Protein AF-A0A955GLH5-F1 (afdb_monomer_lite)

Structure (mmCIF, N/CA/C/O backbone):
data_AF-A0A955GLH5-F1
#
_entry.id   AF-A0A955GLH5-F1
#
loop_
_atom_site.group_PDB
_atom_site.id
_atom_site.type_symbol
_atom_site.label_atom_id
_atom_site.label_alt_id
_atom_site.label_comp_id
_atom_site.label_asym_id
_atom_site.label_entity_id
_atom_site.label_seq_id
_atom_site.pdbx_PDB_ins_code
_atom_site.Cartn_x
_atom_site.Cartn_y
_atom_site.Cartn_z
_atom_site.occupancy
_atom_site.B_iso_or_equiv
_atom_site.auth_seq_id
_atom_site.auth_comp_id
_atom_site.auth_asym_id
_atom_site.auth_atom_id
_atom_site.pdbx_PDB_model_num
ATOM 1 N N . MET A 1 1 ? 13.971 -29.722 8.624 1.00 27.70 1 MET A N 1
ATOM 2 C CA . MET A 1 1 ? 13.620 -30.527 7.439 1.00 27.70 1 MET A CA 1
ATOM 3 C C . MET A 1 1 ? 13.019 -29.581 6.414 1.00 27.70 1 MET A C 1
ATOM 5 O O . MET A 1 1 ? 12.186 -28.777 6.802 1.00 27.70 1 MET A O 1
ATOM 9 N N . SER A 1 2 ? 13.585 -29.629 5.203 1.00 30.34 2 SER A N 1
ATOM 10 C CA . SER A 1 2 ? 13.267 -28.912 3.953 1.00 30.34 2 SER A CA 1
ATOM 11 C C . SER A 1 2 ? 12.832 -27.441 4.035 1.00 30.34 2 SER A C 1
ATOM 13 O O . SER A 1 2 ? 11.655 -27.138 4.202 1.00 30.34 2 SER A O 1
ATOM 15 N N . GLN A 1 3 ? 13.788 -26.538 3.768 1.00 30.23 3 GLN A N 1
ATOM 16 C CA . GLN A 1 3 ? 13.512 -25.354 2.948 1.00 30.23 3 GLN A CA 1
ATOM 17 C C . GLN A 1 3 ? 12.827 -25.843 1.669 1.00 30.23 3 GLN A C 1
ATOM 19 O O . GLN A 1 3 ? 13.390 -26.681 0.962 1.00 30.23 3 GLN A O 1
ATOM 24 N N . GLU A 1 4 ? 11.620 -25.363 1.386 1.00 35.81 4 GLU A N 1
ATOM 25 C CA . GLU A 1 4 ? 11.078 -25.440 0.035 1.00 35.81 4 GLU A CA 1
ATOM 26 C C . GLU A 1 4 ? 12.056 -24.686 -0.869 1.00 35.81 4 GLU A C 1
ATOM 28 O O . GLU A 1 4 ? 12.125 -23.457 -0.865 1.00 35.81 4 GLU A O 1
ATOM 33 N N . ASN A 1 5 ? 12.880 -25.441 -1.597 1.00 35.88 5 ASN A N 1
ATOM 34 C CA . ASN A 1 5 ? 13.569 -24.939 -2.771 1.00 35.88 5 ASN A CA 1
ATOM 35 C C . ASN A 1 5 ? 12.472 -24.567 -3.766 1.00 35.88 5 ASN A C 1
ATOM 37 O O . ASN A 1 5 ? 12.016 -25.408 -4.538 1.00 35.88 5 ASN A O 1
ATOM 41 N N . ILE A 1 6 ? 12.013 -23.318 -3.700 1.00 42.25 6 ILE A N 1
ATOM 42 C CA . ILE A 1 6 ? 11.242 -22.716 -4.777 1.00 42.25 6 ILE A CA 1
ATOM 43 C C . ILE A 1 6 ? 12.162 -22.772 -5.993 1.00 42.25 6 ILE A C 1
ATOM 45 O O . ILE A 1 6 ? 13.198 -22.108 -6.043 1.00 42.25 6 ILE A O 1
ATOM 49 N N . ASP A 1 7 ? 11.828 -23.653 -6.927 1.00 37.38 7 ASP A N 1
ATOM 50 C CA . ASP A 1 7 ? 12.569 -23.830 -8.160 1.00 37.38 7 ASP A CA 1
ATOM 51 C C . ASP A 1 7 ? 12.354 -22.602 -9.056 1.00 37.38 7 ASP A C 1
ATOM 53 O O . ASP A 1 7 ? 11.378 -22.493 -9.799 1.00 37.38 7 ASP A O 1
ATOM 57 N N . TYR A 1 8 ? 13.276 -21.644 -8.961 1.00 37.91 8 TYR A N 1
ATOM 58 C CA . TYR A 1 8 ? 13.302 -20.457 -9.814 1.00 37.91 8 TYR A CA 1
ATOM 59 C C . TYR A 1 8 ? 13.762 -20.766 -11.252 1.00 37.91 8 TYR A C 1
ATOM 61 O O . TYR A 1 8 ? 13.786 -19.851 -12.076 1.00 37.91 8 TYR A O 1
ATOM 69 N N . SER A 1 9 ? 14.111 -22.017 -11.600 1.00 35.72 9 SER A N 1
ATOM 70 C CA . SER A 1 9 ? 14.617 -22.362 -12.940 1.00 35.72 9 SER A CA 1
ATOM 71 C C . SER A 1 9 ? 13.580 -22.182 -14.053 1.00 35.72 9 SER A C 1
ATOM 73 O O . SER A 1 9 ? 13.937 -21.889 -15.195 1.00 35.72 9 SER A O 1
ATOM 75 N N . ALA A 1 10 ? 12.286 -22.225 -13.721 1.00 41.06 10 ALA A N 1
ATOM 76 C CA . ALA A 1 10 ? 11.217 -21.870 -14.654 1.00 41.06 10 ALA A CA 1
ATOM 77 C C . ALA A 1 10 ? 11.230 -20.376 -15.056 1.00 41.06 10 ALA A C 1
ATOM 79 O O . ALA A 1 10 ? 10.658 -20.022 -16.085 1.00 41.06 10 ALA A O 1
ATOM 80 N N . PHE A 1 11 ? 11.907 -19.514 -14.283 1.00 39.78 11 PHE A N 1
ATOM 81 C CA . PHE A 1 11 ? 11.934 -18.055 -14.455 1.00 39.78 11 PHE A CA 1
ATOM 82 C C . PHE A 1 11 ? 13.338 -17.468 -14.684 1.00 39.78 11 PHE A C 1
ATOM 84 O O . PHE A 1 11 ? 13.456 -16.283 -14.989 1.00 39.78 11 PHE A O 1
ATOM 91 N N . THR A 1 12 ? 14.406 -18.266 -14.571 1.00 33.88 12 THR A N 1
ATOM 92 C CA . THR A 1 12 ? 15.760 -17.886 -15.025 1.00 33.88 12 THR A CA 1
ATOM 93 C C . THR A 1 12 ? 16.006 -18.216 -16.494 1.00 33.88 12 THR A C 1
ATOM 95 O O . THR A 1 12 ? 16.965 -17.717 -17.086 1.00 33.88 12 THR A O 1
ATOM 98 N N . ASN A 1 13 ? 15.127 -19.002 -17.118 1.00 30.83 13 ASN A N 1
ATOM 99 C CA . ASN A 1 13 ? 15.075 -19.055 -18.569 1.00 30.83 13 ASN A CA 1
ATOM 100 C C . ASN A 1 13 ? 14.646 -17.682 -19.082 1.00 30.83 13 ASN A C 1
ATOM 102 O O . ASN A 1 13 ? 13.653 -17.134 -18.608 1.00 30.83 13 ASN A O 1
ATOM 106 N N . ARG A 1 14 ? 15.394 -17.133 -20.052 1.00 31.45 14 ARG A N 1
ATOM 107 C CA . ARG A 1 14 ? 14.954 -15.992 -20.867 1.00 31.45 14 ARG A CA 1
ATOM 108 C C . ARG A 1 14 ? 13.545 -16.310 -21.369 1.00 31.45 14 ARG A C 1
ATOM 110 O O . ARG A 1 14 ? 13.397 -17.020 -22.360 1.00 31.45 14 ARG A O 1
ATOM 117 N N . LEU A 1 15 ? 12.517 -15.816 -20.683 1.00 38.72 15 LEU A N 1
ATOM 118 C CA . LEU A 1 15 ? 11.191 -15.726 -21.264 1.00 38.72 15 LEU A CA 1
ATOM 119 C C . LEU A 1 15 ? 11.389 -14.825 -22.469 1.00 38.72 15 LEU A C 1
ATOM 121 O O . LEU A 1 15 ? 11.882 -13.704 -22.325 1.00 38.72 15 LEU A O 1
ATOM 125 N N . GLU A 1 16 ? 11.166 -15.392 -23.655 1.00 31.31 16 GLU A N 1
ATOM 126 C CA . GLU A 1 16 ? 11.432 -14.703 -24.908 1.00 31.31 16 GLU A CA 1
ATOM 127 C C . GLU A 1 16 ? 10.890 -13.271 -24.829 1.00 31.31 16 GLU A C 1
ATOM 129 O O . GLU A 1 16 ? 9.790 -13.082 -24.298 1.00 31.31 16 GLU A O 1
ATOM 134 N N . PRO A 1 17 ? 11.616 -12.274 -25.363 1.00 35.12 17 PRO A N 1
ATOM 135 C CA . PRO A 1 17 ? 11.284 -10.849 -25.248 1.00 35.12 17 PRO A CA 1
ATOM 136 C C . PRO A 1 17 ? 9.909 -10.427 -25.825 1.00 35.12 17 PRO A C 1
ATOM 138 O O . PRO A 1 17 ? 9.633 -9.236 -25.940 1.00 35.12 17 PRO A O 1
ATOM 141 N N . TYR A 1 18 ? 9.034 -11.377 -26.176 1.00 39.31 18 TYR A N 1
ATOM 142 C CA . TYR A 1 18 ? 7.781 -11.204 -26.909 1.00 39.31 18 TYR A CA 1
ATOM 143 C C . TYR A 1 18 ? 6.656 -12.167 -26.472 1.00 39.31 18 TYR A C 1
ATOM 145 O O . TYR A 1 18 ? 5.862 -12.621 -27.301 1.00 39.31 18 TYR A O 1
ATOM 153 N N . ALA A 1 19 ? 6.537 -12.519 -25.188 1.00 36.19 19 ALA A N 1
ATOM 154 C CA . ALA A 1 19 ? 5.374 -13.290 -24.739 1.00 36.19 19 ALA A CA 1
ATOM 155 C C . ALA A 1 19 ? 4.108 -12.405 -24.700 1.00 36.19 19 ALA A C 1
ATOM 157 O O . ALA A 1 19 ? 3.906 -11.617 -23.779 1.00 36.19 19 ALA A O 1
ATOM 158 N N . ALA A 1 20 ? 3.248 -12.538 -25.714 1.00 33.53 20 ALA A N 1
ATOM 159 C CA . ALA A 1 20 ? 1.955 -11.857 -25.788 1.00 33.53 20 ALA A CA 1
ATOM 160 C C . ALA A 1 20 ? 1.057 -12.167 -24.567 1.00 33.53 20 ALA A C 1
ATOM 162 O O . ALA A 1 20 ? 1.080 -13.287 -24.043 1.00 33.53 20 ALA A O 1
ATOM 163 N N . LYS A 1 21 ? 0.199 -11.204 -24.181 1.00 37.94 21 LYS A N 1
ATOM 164 C CA . LYS A 1 21 ? -0.832 -11.293 -23.115 1.00 37.94 21 LYS A CA 1
ATOM 165 C C . LYS A 1 21 ? -1.496 -12.678 -22.913 1.00 37.94 21 LYS A C 1
ATOM 167 O O . LYS A 1 21 ? -1.672 -13.054 -21.754 1.00 37.94 21 LYS A O 1
ATOM 172 N N . PRO A 1 22 ? -1.842 -13.470 -23.955 1.00 32.06 22 PRO A N 1
ATOM 173 C CA . PRO A 1 22 ? -2.488 -14.778 -23.783 1.00 32.06 22 PRO A CA 1
ATOM 174 C C . PRO A 1 22 ? -1.625 -15.855 -23.102 1.00 32.06 22 PRO A C 1
ATOM 176 O O . PRO A 1 22 ? -2.172 -16.830 -22.589 1.00 32.06 22 PRO A O 1
ATOM 179 N N . LYS A 1 23 ? -0.290 -15.705 -23.075 1.00 38.31 23 LYS A N 1
ATOM 180 C CA . LYS A 1 23 ? 0.621 -16.639 -22.381 1.00 38.31 23 LYS A CA 1
ATOM 181 C C . LYS A 1 23 ? 0.723 -16.381 -20.872 1.00 38.31 23 LYS A C 1
ATOM 183 O O . LYS A 1 23 ? 1.138 -17.270 -20.139 1.00 38.31 23 LYS A O 1
ATOM 188 N N . LEU A 1 24 ? 0.320 -15.201 -20.390 1.00 40.69 24 LEU A N 1
ATOM 189 C CA . LEU A 1 24 ? 0.312 -14.876 -18.954 1.00 40.69 24 LEU A CA 1
ATOM 190 C C . LEU A 1 24 ? -0.996 -15.298 -18.266 1.00 40.69 24 LEU A C 1
ATOM 192 O O . LEU A 1 24 ? -0.996 -15.573 -17.070 1.00 40.69 24 LEU A O 1
ATOM 196 N N . SER A 1 25 ? -2.100 -15.407 -19.013 1.00 37.19 25 SER A N 1
ATOM 197 C CA . SER A 1 25 ? -3.382 -15.926 -18.511 1.00 37.19 25 SER A CA 1
ATOM 198 C C . SER A 1 25 ? -3.443 -17.457 -18.427 1.00 37.19 25 SER A C 1
ATOM 200 O O . SER A 1 25 ? -4.370 -17.991 -17.826 1.00 37.19 25 SER A O 1
ATOM 202 N N . THR A 1 26 ? -2.473 -18.162 -19.018 1.00 38.78 26 THR A N 1
ATOM 203 C CA . THR A 1 26 ? -2.417 -19.633 -19.129 1.00 38.78 26 THR A CA 1
ATOM 204 C C . THR A 1 26 ? -1.313 -20.274 -18.281 1.00 38.78 26 THR A C 1
ATOM 206 O O . THR A 1 26 ? -0.967 -21.434 -18.484 1.00 38.78 26 THR A O 1
ATOM 209 N N . LEU A 1 27 ? -0.798 -19.567 -17.270 1.00 43.28 27 LEU A N 1
ATOM 210 C CA . LEU A 1 27 ? 0.141 -20.130 -16.290 1.00 43.28 27 LEU A CA 1
ATOM 211 C C . LEU A 1 27 ? -0.507 -21.066 -15.248 1.00 43.28 27 LEU A C 1
ATOM 213 O O . LEU A 1 27 ? 0.158 -21.439 -14.286 1.00 43.28 27 LEU A O 1
ATOM 217 N N . SER A 1 28 ? -1.769 -21.489 -15.389 1.00 38.72 28 SER A N 1
ATOM 218 C CA . SER A 1 28 ? -2.369 -22.399 -14.408 1.00 38.72 28 SER A CA 1
ATOM 219 C C . SER A 1 28 ? -3.165 -23.557 -15.004 1.00 38.72 28 SER A C 1
ATOM 221 O O . SER A 1 28 ? -4.260 -23.412 -15.538 1.00 38.72 28 SER A O 1
ATOM 223 N N . SER A 1 29 ? -2.646 -24.761 -14.767 1.00 38.59 29 SER A N 1
ATOM 224 C CA . SER A 1 29 ? -3.482 -25.835 -14.225 1.00 38.59 29 SER A CA 1
ATOM 225 C C . SER A 1 29 ? -3.289 -26.021 -12.709 1.00 38.59 29 SER A C 1
ATOM 227 O O . SER A 1 29 ? -4.179 -26.576 -12.079 1.00 38.59 29 SER A O 1
ATOM 229 N N . ASN A 1 30 ? -2.201 -25.499 -12.105 1.00 42.22 30 ASN A N 1
ATOM 230 C CA . ASN A 1 30 ? -1.839 -25.752 -10.694 1.00 42.22 30 ASN A CA 1
ATOM 231 C C . ASN A 1 30 ? -1.432 -24.511 -9.854 1.00 42.22 30 ASN A C 1
ATOM 233 O O . ASN A 1 30 ? -1.029 -24.678 -8.706 1.00 42.22 30 ASN A O 1
ATOM 237 N N . LEU A 1 31 ? -1.521 -23.279 -10.376 1.00 50.12 31 LEU A N 1
ATOM 238 C CA . LEU A 1 31 ? -1.116 -22.051 -9.662 1.00 50.12 31 LEU A CA 1
ATOM 239 C C . LEU A 1 31 ? -2.322 -21.155 -9.314 1.00 50.12 31 LEU A C 1
ATOM 241 O O . LEU A 1 31 ? -3.285 -21.067 -10.080 1.00 50.12 31 LEU A O 1
ATOM 245 N N . VAL A 1 32 ? -2.265 -20.503 -8.145 1.00 56.31 32 VAL A N 1
ATOM 246 C CA . VAL A 1 32 ? -3.261 -19.538 -7.631 1.00 56.31 32 VAL A CA 1
ATOM 247 C C . VAL A 1 32 ? -3.550 -18.457 -8.694 1.00 56.31 32 VAL A C 1
ATOM 249 O O . VAL A 1 32 ? -2.623 -18.031 -9.379 1.00 56.31 32 VAL A O 1
ATOM 252 N N . PRO A 1 33 ? -4.806 -18.000 -8.893 1.00 68.81 33 PRO A N 1
ATOM 253 C CA . PRO A 1 33 ? -5.105 -16.990 -9.911 1.00 68.81 33 PRO A CA 1
ATOM 254 C C . PRO A 1 33 ? -4.404 -15.653 -9.621 1.00 68.81 33 PRO A C 1
ATOM 25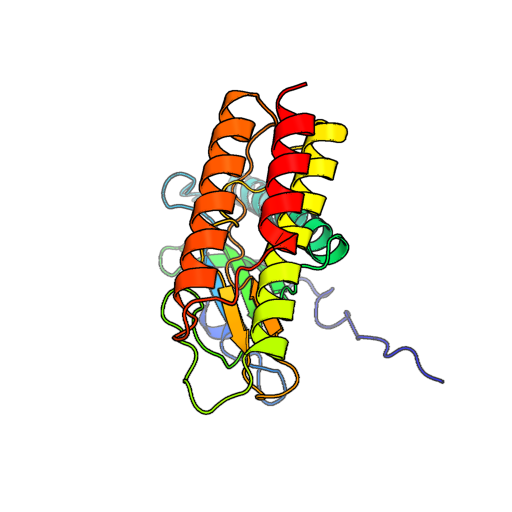6 O O . PRO A 1 33 ? -4.462 -15.162 -8.497 1.00 68.81 33 PRO A O 1
ATOM 259 N N . TYR A 1 34 ? -3.827 -15.023 -10.649 1.00 70.00 34 TYR A N 1
ATOM 260 C CA . TYR A 1 34 ? -3.233 -13.680 -10.584 1.00 70.00 34 TYR A CA 1
ATOM 261 C C . TYR A 1 34 ? -4.111 -12.644 -11.300 1.00 70.00 34 TYR A C 1
ATOM 263 O O . TYR A 1 34 ? -4.783 -12.946 -12.288 1.00 70.00 34 TYR A O 1
ATOM 271 N N . VAL A 1 35 ? -4.094 -11.404 -10.811 1.00 71.94 35 VAL A N 1
ATOM 272 C CA . VAL A 1 35 ? -4.612 -10.215 -11.498 1.00 71.94 35 VAL A CA 1
ATOM 273 C C . VAL A 1 35 ? -3.444 -9.532 -12.201 1.00 71.94 35 VAL A C 1
ATOM 275 O O . VAL A 1 35 ? -2.446 -9.213 -11.561 1.00 71.94 35 VAL A O 1
ATOM 278 N N . VAL A 1 36 ? -3.573 -9.291 -13.506 1.00 71.44 36 VAL A N 1
ATOM 279 C CA . VAL A 1 36 ? -2.545 -8.616 -14.311 1.00 71.44 36 VAL A CA 1
ATOM 280 C C . VAL A 1 36 ? -2.911 -7.142 -14.474 1.00 71.44 36 VAL A C 1
ATOM 282 O O . VAL A 1 36 ? -4.007 -6.826 -14.941 1.00 71.44 36 VAL A O 1
ATOM 285 N N . ARG A 1 37 ? -1.998 -6.236 -14.114 1.00 70.88 37 ARG A N 1
ATOM 286 C CA . ARG A 1 37 ? -2.137 -4.780 -14.276 1.00 70.88 37 ARG A CA 1
ATOM 287 C C . ARG A 1 37 ? -0.978 -4.223 -15.096 1.00 70.88 37 ARG A C 1
ATOM 289 O O . ARG A 1 37 ? 0.156 -4.651 -14.915 1.00 70.88 37 ARG A O 1
ATOM 296 N N . SER A 1 38 ? -1.251 -3.265 -15.981 1.00 72.62 38 SER A N 1
ATOM 297 C CA . SER A 1 38 ? -0.201 -2.450 -16.613 1.00 72.62 38 SER A CA 1
ATOM 298 C C . SER A 1 38 ? 0.154 -1.297 -15.685 1.00 72.62 38 SER A C 1
ATOM 300 O O . SER A 1 38 ? -0.753 -0.613 -15.221 1.00 72.62 38 SER A O 1
ATOM 302 N N . LEU A 1 39 ? 1.445 -1.074 -15.444 1.00 68.88 39 LEU A N 1
ATOM 303 C CA . LEU A 1 39 ? 1.943 -0.030 -14.540 1.00 68.88 39 LEU A CA 1
ATOM 304 C C . LEU A 1 39 ? 2.532 1.186 -15.252 1.00 68.88 39 LEU A C 1
ATOM 306 O O . LEU A 1 39 ? 2.857 2.180 -14.614 1.00 68.88 39 LEU A O 1
ATOM 310 N N . VAL A 1 40 ? 2.693 1.124 -16.572 1.00 63.53 40 VAL A N 1
ATOM 311 C CA . VAL A 1 40 ? 3.137 2.286 -17.344 1.00 63.53 40 VAL A CA 1
ATOM 312 C C . VAL A 1 40 ? 1.902 3.113 -17.685 1.00 63.53 40 VAL A C 1
ATOM 314 O O . VAL A 1 40 ? 1.033 2.655 -18.435 1.00 63.53 40 VAL A O 1
ATOM 317 N N . SER A 1 41 ? 1.808 4.315 -17.111 1.00 47.12 41 SER A N 1
ATOM 318 C CA . SER A 1 41 ? 0.778 5.289 -17.471 1.00 47.12 41 SER A CA 1
ATOM 319 C C . SER A 1 41 ? 0.907 5.662 -18.952 1.00 47.12 41 SER A C 1
ATOM 321 O O . SER A 1 41 ? 1.993 5.617 -19.536 1.00 47.12 41 SER A O 1
ATOM 323 N N . LYS A 1 42 ? -0.208 6.053 -19.581 1.00 41.69 42 LYS A N 1
ATOM 324 C CA . LYS A 1 42 ? -0.247 6.425 -21.008 1.00 41.69 42 LYS A CA 1
ATOM 325 C C . LYS A 1 42 ? 0.746 7.536 -21.389 1.00 41.69 42 LYS A C 1
ATOM 327 O O . LYS A 1 42 ? 1.065 7.673 -22.565 1.00 41.69 42 LYS A O 1
ATOM 332 N N . GLU A 1 43 ? 1.217 8.301 -20.410 1.00 37.62 43 GLU A N 1
ATOM 333 C CA . GLU A 1 43 ? 2.087 9.470 -20.567 1.00 37.62 43 GLU A CA 1
ATOM 334 C C . GLU A 1 43 ? 3.575 9.099 -20.690 1.00 37.62 43 GLU A C 1
ATOM 336 O O . GLU A 1 43 ? 4.339 9.859 -21.273 1.00 37.62 43 GLU A O 1
ATOM 341 N N . ASN A 1 44 ? 3.971 7.901 -20.242 1.00 41.12 44 ASN A N 1
ATOM 342 C CA . ASN A 1 44 ? 5.344 7.384 -20.342 1.00 41.12 44 ASN A CA 1
ATOM 343 C C . ASN A 1 44 ? 5.515 6.346 -21.471 1.00 41.12 44 ASN A C 1
ATOM 345 O O . ASN A 1 44 ? 6.506 5.617 -21.522 1.00 41.12 44 ASN A O 1
ATOM 349 N N . LEU A 1 45 ? 4.534 6.246 -22.375 1.00 47.03 45 LEU A N 1
ATOM 350 C CA . LEU A 1 45 ? 4.561 5.313 -23.499 1.00 47.03 45 LEU A CA 1
ATOM 351 C C . LEU A 1 45 ? 5.491 5.829 -24.600 1.00 47.03 45 LEU A C 1
ATOM 353 O O . LEU A 1 45 ? 5.109 6.676 -25.406 1.00 47.03 45 LEU A O 1
ATOM 357 N N . VAL A 1 46 ? 6.692 5.267 -24.691 1.00 49.78 46 VAL A N 1
ATOM 358 C CA . VAL A 1 46 ? 7.536 5.458 -25.872 1.00 49.78 46 VAL A CA 1
ATOM 359 C C . VAL A 1 46 ? 7.092 4.449 -26.936 1.00 49.78 46 VAL A C 1
ATOM 361 O O . VAL A 1 46 ? 7.228 3.237 -26.760 1.00 49.78 46 VAL A O 1
ATOM 364 N N . ASN A 1 47 ? 6.531 4.932 -28.049 1.00 45.12 47 ASN A N 1
ATOM 365 C CA . ASN A 1 47 ? 6.323 4.113 -29.246 1.00 45.12 47 ASN A CA 1
ATOM 366 C C . ASN A 1 47 ? 7.690 3.826 -29.864 1.00 45.12 47 ASN A C 1
ATOM 368 O O . ASN A 1 47 ? 8.216 4.646 -30.614 1.00 45.12 47 ASN A O 1
ATOM 372 N N . ILE A 1 48 ? 8.281 2.680 -29.540 1.00 51.28 48 ILE A N 1
ATOM 373 C CA . ILE A 1 48 ? 9.603 2.348 -30.060 1.00 51.28 48 ILE A CA 1
ATOM 374 C C . ILE A 1 48 ? 9.482 1.348 -31.190 1.00 51.28 48 ILE A C 1
ATOM 376 O O . ILE A 1 48 ? 9.160 0.177 -30.993 1.00 51.28 48 ILE A O 1
ATOM 380 N N . THR A 1 49 ? 9.794 1.813 -32.391 1.00 48.47 49 THR A N 1
ATOM 381 C CA . THR A 1 49 ? 9.800 1.013 -33.615 1.00 48.47 49 THR A CA 1
ATOM 382 C C . THR A 1 49 ? 11.182 0.424 -33.947 1.00 48.47 49 THR A C 1
ATOM 384 O O . THR A 1 49 ? 11.229 -0.553 -34.691 1.00 48.47 49 THR A O 1
ATOM 387 N N . ASN A 1 50 ? 12.280 0.888 -33.322 1.00 51.50 50 ASN A N 1
ATOM 388 C CA . ASN A 1 50 ? 13.668 0.490 -33.640 1.00 51.50 50 ASN A CA 1
ATOM 389 C C . ASN A 1 50 ? 14.344 -0.433 -32.600 1.00 51.50 50 ASN A C 1
ATOM 391 O O . ASN A 1 50 ? 14.068 -0.365 -31.406 1.00 51.50 50 ASN A O 1
ATOM 395 N N . SER A 1 51 ? 15.258 -1.301 -33.056 1.00 56.72 51 SER A N 1
ATOM 396 C CA . SER A 1 51 ? 15.854 -2.394 -32.256 1.00 56.72 51 SER A CA 1
ATOM 397 C C . SER A 1 51 ? 16.722 -1.970 -31.050 1.00 56.72 51 SER A C 1
ATOM 399 O O . SER A 1 51 ? 16.572 -2.604 -30.007 1.00 56.72 51 SER A O 1
ATOM 401 N N . PRO A 1 52 ? 17.609 -0.954 -31.120 1.00 59.06 52 PRO A N 1
ATOM 402 C CA . PRO A 1 52 ? 18.435 -0.554 -29.968 1.00 59.06 52 PRO A CA 1
ATOM 403 C C . PRO A 1 52 ? 17.620 0.168 -28.888 1.00 59.06 52 PRO A C 1
ATOM 405 O O . PRO A 1 52 ? 17.736 -0.130 -27.701 1.00 59.06 52 PRO A O 1
ATOM 408 N N . ASP A 1 53 ? 16.714 1.046 -29.314 1.00 65.19 53 ASP A N 1
ATOM 409 C CA . ASP A 1 53 ? 15.820 1.794 -28.428 1.00 65.19 53 ASP A CA 1
ATOM 410 C C . ASP A 1 53 ? 14.866 0.852 -27.670 1.00 65.19 53 ASP A C 1
ATOM 412 O O . ASP A 1 53 ? 14.526 1.092 -26.510 1.00 65.19 53 ASP A O 1
ATOM 416 N N . LYS A 1 54 ? 14.463 -0.265 -28.302 1.00 65.12 54 LYS A N 1
ATOM 417 C CA . LYS A 1 54 ? 13.620 -1.295 -27.673 1.00 65.12 54 LYS A CA 1
ATOM 418 C C . LYS A 1 54 ? 14.327 -1.974 -26.507 1.00 65.12 54 LYS A C 1
ATOM 420 O O . LYS A 1 54 ? 13.689 -2.215 -25.486 1.00 65.12 54 LYS A O 1
ATOM 425 N N . GLN A 1 55 ? 15.616 -2.281 -26.654 1.00 68.69 55 GLN A N 1
ATOM 426 C CA . GLN A 1 55 ? 16.401 -2.883 -25.579 1.00 68.69 55 GLN A CA 1
ATOM 427 C C . GLN A 1 55 ? 16.590 -1.900 -24.419 1.00 68.69 55 GLN A C 1
ATOM 429 O O . GLN A 1 55 ? 16.381 -2.281 -23.272 1.00 68.69 55 GLN A O 1
ATOM 434 N N . ILE A 1 56 ? 16.894 -0.633 -24.714 1.00 72.19 56 ILE A N 1
ATOM 435 C CA . ILE A 1 56 ? 17.039 0.411 -23.690 1.00 72.19 56 ILE A CA 1
ATOM 436 C C . ILE A 1 56 ? 15.753 0.546 -22.868 1.00 72.19 56 ILE A C 1
ATOM 438 O O . ILE A 1 56 ? 15.801 0.545 -21.640 1.00 72.19 56 ILE A O 1
ATOM 442 N N . VAL A 1 57 ? 14.587 0.606 -23.516 1.00 71.31 57 VAL A N 1
ATOM 443 C CA . VAL A 1 57 ? 13.318 0.706 -22.778 1.00 71.31 57 VAL A CA 1
ATOM 444 C C . VAL A 1 57 ? 12.965 -0.576 -22.045 1.00 71.31 57 VAL A C 1
ATOM 446 O O . VAL A 1 57 ? 12.437 -0.508 -20.940 1.00 71.31 57 VAL A O 1
ATOM 449 N N . TYR A 1 58 ? 13.299 -1.745 -22.588 1.00 73.19 58 TYR A N 1
ATOM 450 C CA . TYR A 1 58 ? 13.173 -2.989 -21.834 1.00 73.19 58 TYR A CA 1
ATOM 451 C C . TYR A 1 58 ? 13.989 -2.939 -20.531 1.00 73.19 58 TYR A C 1
ATOM 453 O O . TYR A 1 58 ? 13.444 -3.211 -19.464 1.00 73.19 58 TYR A O 1
ATOM 461 N N . GLU A 1 59 ? 15.262 -2.542 -20.596 1.00 72.12 59 GLU A N 1
ATOM 462 C CA . GLU A 1 59 ? 16.144 -2.434 -19.426 1.00 72.12 59 GLU A CA 1
ATOM 463 C C . GLU A 1 59 ? 15.626 -1.401 -18.414 1.00 72.12 59 GLU A C 1
ATOM 465 O O . GLU A 1 59 ? 15.597 -1.678 -17.214 1.00 72.12 59 GLU A O 1
ATOM 470 N N . GLN A 1 60 ? 15.120 -0.255 -18.884 1.00 74.56 60 GLN A N 1
ATOM 471 C CA . GLN A 1 60 ? 14.478 0.752 -18.032 1.00 74.56 60 GLN A CA 1
ATOM 472 C C . GLN A 1 60 ? 13.238 0.209 -17.314 1.00 74.56 60 GLN A C 1
ATOM 474 O O . GLN A 1 60 ? 13.041 0.484 -16.132 1.00 74.56 60 GLN A O 1
ATOM 479 N N . LEU A 1 61 ? 12.404 -0.578 -17.997 1.00 74.94 61 LEU A N 1
ATOM 480 C CA . LEU A 1 61 ? 11.205 -1.164 -17.397 1.00 74.94 61 LEU A CA 1
ATOM 481 C C . LEU A 1 61 ? 11.540 -2.291 -16.411 1.00 74.94 61 LEU A C 1
ATOM 483 O O . LEU A 1 61 ? 10.867 -2.419 -15.389 1.00 74.94 61 LEU A O 1
ATOM 487 N N . VAL A 1 62 ? 12.586 -3.082 -16.675 1.00 73.62 62 VAL A N 1
ATOM 488 C CA . VAL A 1 62 ? 13.106 -4.075 -15.718 1.00 73.62 62 VAL A CA 1
ATOM 489 C C . VAL A 1 62 ? 13.606 -3.382 -14.453 1.00 73.62 62 VAL A C 1
ATOM 491 O O . VAL A 1 62 ? 13.256 -3.793 -13.345 1.00 73.62 62 VAL A O 1
ATOM 494 N N . GLU A 1 63 ? 14.378 -2.307 -14.604 1.00 73.62 63 GLU A N 1
ATOM 495 C CA . GLU A 1 63 ? 14.872 -1.519 -13.477 1.00 73.62 63 GLU A CA 1
ATOM 496 C C . GLU A 1 63 ? 13.724 -0.871 -12.691 1.00 73.62 63 GLU A C 1
ATOM 498 O O . GLU A 1 63 ? 13.705 -0.950 -11.463 1.00 73.62 63 GLU A O 1
ATOM 503 N N . LEU A 1 64 ? 12.713 -0.327 -13.374 1.00 77.62 64 LEU A N 1
ATOM 504 C CA . LEU A 1 64 ? 11.497 0.182 -12.736 1.00 77.62 64 LEU A CA 1
ATOM 505 C C . LEU A 1 64 ? 10.764 -0.915 -11.947 1.00 77.62 64 LEU A C 1
ATOM 507 O O . LEU A 1 64 ? 10.369 -0.696 -10.804 1.00 77.62 64 LEU A O 1
ATOM 511 N N . GLY A 1 65 ? 10.624 -2.120 -12.508 1.00 78.38 65 GLY A N 1
ATOM 512 C CA . GLY A 1 65 ? 10.043 -3.268 -11.805 1.00 78.38 65 GLY A CA 1
ATOM 513 C C . GLY A 1 65 ? 10.834 -3.655 -10.552 1.00 78.38 65 GLY A C 1
ATOM 514 O O . GLY A 1 65 ? 10.249 -3.927 -9.501 1.00 78.38 65 GLY A O 1
ATOM 515 N N . ARG A 1 66 ? 12.171 -3.616 -10.625 1.00 78.88 66 ARG A N 1
ATOM 516 C CA . ARG A 1 66 ? 13.057 -3.850 -9.477 1.00 78.88 66 ARG A CA 1
ATOM 517 C C . ARG A 1 66 ? 12.860 -2.789 -8.394 1.00 78.88 66 ARG A C 1
ATOM 519 O O . ARG A 1 66 ? 12.719 -3.149 -7.227 1.00 78.88 66 ARG A O 1
ATOM 526 N N . GLN A 1 67 ? 12.812 -1.510 -8.766 1.00 79.94 67 GLN A N 1
ATOM 527 C CA . GLN A 1 67 ? 12.570 -0.400 -7.838 1.00 79.94 67 GLN A CA 1
ATOM 528 C C . GLN A 1 67 ? 11.199 -0.529 -7.166 1.00 79.94 67 GLN A C 1
ATOM 530 O O . GLN A 1 67 ? 11.110 -0.495 -5.938 1.00 79.94 67 GLN A O 1
ATOM 535 N N . ASN A 1 68 ? 10.141 -0.785 -7.940 1.00 83.44 68 ASN A N 1
ATOM 536 C CA . ASN A 1 68 ? 8.794 -0.984 -7.403 1.00 83.44 68 ASN A CA 1
ATOM 537 C C . ASN A 1 68 ? 8.753 -2.148 -6.406 1.00 83.44 68 ASN A C 1
ATOM 539 O O . ASN A 1 68 ? 8.210 -2.005 -5.311 1.00 83.44 68 ASN A O 1
ATOM 543 N N . SER A 1 69 ? 9.400 -3.270 -6.735 1.00 84.50 69 SER A N 1
ATOM 544 C CA . SER A 1 69 ? 9.527 -4.409 -5.823 1.00 84.50 69 SER A CA 1
ATOM 545 C C . SER A 1 69 ? 10.210 -4.029 -4.507 1.00 84.50 69 SER A C 1
ATOM 547 O O . SER A 1 69 ? 9.730 -4.396 -3.439 1.00 84.50 69 SER A O 1
ATOM 549 N N . GLN A 1 70 ? 11.279 -3.229 -4.544 1.00 85.75 70 GLN A N 1
ATOM 550 C CA . GLN A 1 70 ? 11.962 -2.769 -3.329 1.00 85.75 70 GLN A CA 1
ATOM 551 C C . GLN A 1 70 ? 11.075 -1.888 -2.439 1.00 85.75 70 GLN A C 1
ATOM 553 O O . GLN A 1 70 ? 11.143 -1.987 -1.211 1.00 85.75 70 GLN A O 1
ATOM 558 N N . HIS A 1 71 ? 10.232 -1.039 -3.032 1.00 87.44 71 HIS A N 1
ATOM 559 C CA . HIS A 1 71 ? 9.300 -0.202 -2.274 1.00 87.44 71 HIS A CA 1
ATOM 560 C C . HIS A 1 71 ? 8.171 -1.016 -1.631 1.00 87.44 71 HIS A C 1
ATOM 562 O O . HIS A 1 71 ? 7.866 -0.787 -0.458 1.00 87.44 71 HIS A O 1
ATOM 568 N N . LEU A 1 72 ? 7.624 -2.004 -2.343 1.00 89.69 72 LEU A N 1
ATOM 569 C CA . LEU A 1 72 ? 6.627 -2.933 -1.801 1.00 89.69 72 LEU A CA 1
ATOM 570 C C . LEU A 1 72 ? 7.221 -3.830 -0.699 1.00 89.69 72 LEU A C 1
ATOM 572 O O . LEU A 1 72 ? 6.605 -4.010 0.351 1.00 89.69 72 LEU A O 1
ATOM 576 N N . GLU A 1 73 ? 8.452 -4.322 -0.857 1.00 89.62 73 GLU A N 1
ATOM 577 C CA . GLU A 1 73 ? 9.139 -5.085 0.196 1.00 89.62 73 GLU A CA 1
ATOM 578 C C . GLU A 1 73 ? 9.387 -4.249 1.459 1.00 89.62 73 GLU A C 1
ATOM 580 O O . GLU A 1 73 ? 9.279 -4.748 2.579 1.00 89.62 73 GLU A O 1
ATOM 585 N N . ALA A 1 74 ? 9.676 -2.954 1.317 1.00 90.69 74 ALA A N 1
ATOM 586 C CA . ALA A 1 74 ? 9.785 -2.074 2.474 1.00 90.69 74 ALA A CA 1
ATOM 587 C C . ALA A 1 74 ? 8.450 -1.939 3.223 1.00 90.69 74 ALA A C 1
ATOM 589 O O . ALA A 1 74 ? 8.443 -1.967 4.450 1.00 90.69 74 ALA A O 1
ATOM 590 N N . LEU A 1 75 ? 7.318 -1.859 2.517 1.00 92.12 75 LEU A N 1
ATOM 591 C CA . LEU A 1 75 ? 5.996 -1.869 3.153 1.00 92.12 75 LEU A CA 1
ATOM 592 C C . LEU A 1 75 ? 5.731 -3.178 3.909 1.00 92.12 75 LEU A C 1
ATOM 594 O O . LEU A 1 75 ? 5.273 -3.132 5.054 1.00 92.12 75 LEU A O 1
ATOM 598 N N . LYS A 1 76 ? 6.090 -4.334 3.329 1.00 92.94 76 LYS A N 1
ATOM 599 C CA . LYS A 1 76 ? 5.990 -5.638 4.013 1.00 92.94 76 LYS A CA 1
ATOM 600 C C . LYS A 1 76 ? 6.782 -5.667 5.318 1.00 92.94 76 LYS A C 1
ATOM 602 O O . LYS A 1 76 ? 6.265 -6.123 6.335 1.00 92.94 76 LYS A O 1
ATOM 607 N N . LYS A 1 77 ? 8.005 -5.121 5.327 1.00 94.06 77 LYS A N 1
ATOM 608 C CA . LYS A 1 77 ? 8.838 -5.020 6.544 1.00 94.06 77 LYS A CA 1
ATOM 609 C C . LYS A 1 77 ? 8.187 -4.195 7.658 1.00 94.06 77 LYS A C 1
ATOM 611 O O . LYS A 1 77 ? 8.480 -4.432 8.825 1.00 94.06 77 LYS A O 1
ATOM 616 N N . HIS A 1 78 ? 7.298 -3.264 7.314 1.00 93.25 78 HIS A N 1
ATOM 617 C CA . HIS A 1 78 ? 6.525 -2.471 8.272 1.00 93.25 78 HIS A CA 1
ATOM 618 C C . HIS A 1 78 ? 5.163 -3.089 8.635 1.00 93.25 78 HIS A C 1
ATOM 620 O O . HIS A 1 78 ? 4.378 -2.466 9.348 1.00 93.25 78 HIS A O 1
ATOM 626 N N . GLY A 1 79 ? 4.884 -4.325 8.210 1.00 92.56 79 GLY A N 1
ATOM 627 C CA . GLY A 1 79 ? 3.688 -5.078 8.601 1.00 92.56 79 GLY A CA 1
ATOM 628 C C . GLY A 1 79 ? 2.473 -4.876 7.695 1.00 92.56 79 GLY A C 1
ATOM 629 O O . GLY A 1 79 ? 1.376 -5.292 8.061 1.00 92.56 79 GLY A O 1
ATOM 630 N N . ILE A 1 80 ? 2.645 -4.262 6.519 1.00 94.56 80 ILE A N 1
ATOM 631 C CA . ILE A 1 80 ? 1.595 -4.207 5.496 1.00 94.56 80 ILE A CA 1
ATOM 632 C C . ILE A 1 80 ? 1.559 -5.548 4.763 1.00 94.56 80 ILE A C 1
ATOM 634 O O . ILE A 1 80 ? 2.555 -5.949 4.158 1.00 94.56 80 ILE A O 1
ATOM 638 N N . ASN A 1 81 ? 0.419 -6.243 4.778 1.00 94.75 81 ASN A N 1
ATOM 639 C CA . ASN A 1 81 ? 0.295 -7.459 3.978 1.00 94.75 81 ASN A CA 1
ATOM 640 C C . ASN A 1 81 ? 0.184 -7.077 2.503 1.00 94.75 81 ASN A C 1
ATOM 642 O O . ASN A 1 81 ? -0.677 -6.288 2.112 1.00 94.75 81 ASN A O 1
ATOM 646 N N . ILE A 1 82 ? 1.032 -7.679 1.680 1.00 90.75 82 ILE A N 1
ATOM 647 C CA . ILE A 1 82 ? 0.986 -7.551 0.227 1.00 90.75 82 ILE A CA 1
ATOM 648 C C . ILE A 1 82 ? 0.975 -8.978 -0.323 1.00 90.75 82 ILE A C 1
ATOM 650 O O . ILE A 1 82 ? 1.832 -9.768 0.091 1.00 90.75 82 ILE A O 1
ATOM 654 N N . PRO A 1 83 ? 0.026 -9.333 -1.206 1.00 86.38 83 PRO A N 1
ATOM 655 C CA . PRO A 1 83 ? -0.014 -10.649 -1.835 1.00 86.38 83 PRO A CA 1
ATOM 656 C C . PRO A 1 83 ? 1.272 -10.936 -2.608 1.00 86.38 83 PRO A C 1
ATOM 658 O O . PRO A 1 83 ? 2.065 -10.029 -2.881 1.00 86.38 83 PRO A O 1
ATOM 661 N N . SER A 1 84 ? 1.469 -12.189 -3.011 1.00 82.44 84 SER A N 1
ATOM 662 C CA . SER A 1 84 ? 2.574 -12.515 -3.911 1.00 82.44 84 SER A CA 1
ATOM 663 C C . SER A 1 84 ? 2.448 -11.680 -5.185 1.00 82.44 84 SER A C 1
ATOM 665 O O . SER A 1 84 ? 1.372 -11.621 -5.782 1.00 82.44 84 SER A O 1
ATOM 667 N N . TYR A 1 85 ? 3.526 -11.019 -5.599 1.00 80.50 85 TYR A N 1
ATOM 668 C CA . TYR A 1 85 ? 3.529 -10.183 -6.794 1.00 80.50 85 TYR A CA 1
ATOM 669 C C . TYR A 1 85 ? 4.762 -10.441 -7.654 1.00 80.50 85 TYR A C 1
ATOM 671 O O . TYR A 1 85 ? 5.821 -10.812 -7.149 1.00 80.50 85 TYR A O 1
ATOM 679 N N . TYR A 1 86 ? 4.625 -10.194 -8.955 1.00 76.56 86 TYR A N 1
ATOM 680 C CA . TYR A 1 86 ? 5.700 -10.322 -9.931 1.00 76.56 86 TYR A CA 1
ATOM 681 C C . TYR A 1 86 ? 5.639 -9.177 -10.928 1.00 76.56 86 TYR A C 1
ATOM 683 O O . TYR A 1 86 ? 4.580 -8.879 -11.477 1.00 76.56 86 TYR A O 1
ATOM 691 N N . PHE A 1 87 ? 6.790 -8.573 -11.200 1.00 75.00 87 PHE A N 1
ATOM 692 C CA . PHE A 1 87 ? 6.933 -7.598 -12.270 1.00 75.00 87 PHE A CA 1
ATOM 693 C C . PHE A 1 87 ? 7.472 -8.298 -13.509 1.00 75.00 87 PHE A C 1
ATOM 695 O O . PHE A 1 87 ? 8.455 -9.033 -13.426 1.00 75.00 87 PHE A O 1
ATOM 702 N N . ASN A 1 88 ? 6.833 -8.070 -14.650 1.00 73.88 88 ASN A N 1
ATOM 703 C CA . ASN A 1 88 ? 7.286 -8.600 -15.925 1.00 73.88 88 ASN A CA 1
ATOM 704 C C . ASN A 1 88 ? 7.109 -7.556 -17.021 1.00 73.88 88 ASN A C 1
ATOM 706 O O . ASN A 1 88 ? 6.115 -6.835 -17.048 1.00 73.88 88 ASN A O 1
ATOM 710 N N . THR A 1 89 ? 8.051 -7.482 -17.945 1.00 69.19 89 THR A N 1
ATOM 711 C CA . THR A 1 89 ? 7.927 -6.640 -19.129 1.00 69.19 89 THR A CA 1
ATOM 712 C C . THR A 1 89 ? 7.253 -7.432 -20.242 1.00 69.19 89 THR A C 1
ATOM 714 O O . THR A 1 89 ? 7.457 -8.632 -20.409 1.00 69.19 89 THR A O 1
ATOM 717 N N . GLY A 1 90 ? 6.395 -6.773 -21.008 1.00 69.19 90 GLY A N 1
ATOM 718 C CA . GLY A 1 90 ? 5.699 -7.407 -22.118 1.00 69.19 90 GLY A CA 1
ATOM 719 C C . GLY A 1 90 ? 5.240 -6.388 -23.140 1.00 69.19 90 GLY A C 1
ATOM 720 O O . GLY A 1 90 ? 5.483 -5.193 -22.997 1.00 69.19 90 GLY A O 1
ATOM 721 N N . THR A 1 91 ? 4.576 -6.865 -24.182 1.00 67.00 91 THR A N 1
ATOM 722 C CA . THR A 1 91 ? 4.035 -6.013 -25.240 1.00 67.00 91 THR A CA 1
ATOM 723 C C . THR A 1 91 ? 2.514 -6.047 -25.202 1.00 67.00 91 THR A C 1
ATOM 725 O O . THR A 1 91 ? 1.921 -7.118 -25.054 1.00 67.00 91 THR A O 1
ATOM 728 N N . ASP A 1 92 ? 1.876 -4.884 -25.315 1.00 64.94 92 ASP A N 1
ATOM 729 C CA . ASP A 1 92 ? 0.420 -4.813 -25.407 1.00 64.94 92 ASP A CA 1
ATOM 730 C C . ASP A 1 92 ? -0.095 -5.110 -26.823 1.00 64.94 92 ASP A C 1
ATOM 732 O O . ASP A 1 92 ? 0.675 -5.313 -27.763 1.00 64.94 92 ASP A O 1
ATOM 736 N N . ASP A 1 93 ? -1.420 -5.108 -26.983 1.00 62.97 93 ASP A N 1
ATOM 737 C CA . ASP A 1 93 ? -2.087 -5.425 -28.254 1.00 62.97 93 ASP A CA 1
ATOM 738 C C . ASP A 1 93 ? -1.783 -4.402 -29.371 1.00 62.97 93 ASP A C 1
ATOM 740 O O . ASP A 1 93 ? -2.092 -4.642 -30.535 1.00 62.97 93 ASP A O 1
ATOM 744 N N . PHE A 1 94 ? -1.157 -3.270 -29.028 1.00 64.81 94 PHE A N 1
ATOM 745 C CA . PHE A 1 94 ? -0.724 -2.222 -29.952 1.00 64.81 94 PHE A CA 1
ATOM 746 C C . PHE A 1 94 ? 0.789 -2.266 -30.221 1.00 64.81 94 PHE A C 1
ATOM 748 O O . PHE A 1 94 ? 1.322 -1.370 -30.872 1.00 64.81 94 PHE A O 1
ATOM 755 N N . GLY A 1 95 ? 1.496 -3.284 -29.719 1.00 65.12 95 GLY A N 1
ATOM 756 C CA . GLY A 1 95 ? 2.937 -3.436 -29.902 1.00 65.12 95 GLY A CA 1
ATOM 757 C C . GLY A 1 95 ? 3.786 -2.518 -29.018 1.00 65.12 95 GLY A C 1
ATOM 758 O O . GLY A 1 95 ? 4.974 -2.349 -29.294 1.00 65.12 95 GLY A O 1
ATOM 759 N N . ARG A 1 96 ? 3.221 -1.942 -27.947 1.00 68.31 96 ARG A N 1
ATOM 760 C CA . ARG A 1 96 ? 3.951 -1.086 -26.998 1.00 68.31 96 ARG A CA 1
ATOM 761 C C . ARG A 1 96 ? 4.548 -1.910 -25.867 1.00 68.31 96 ARG A C 1
ATOM 763 O O . ARG A 1 96 ? 3.830 -2.676 -25.224 1.00 68.31 96 ARG A O 1
ATOM 770 N N . THR A 1 97 ? 5.835 -1.713 -25.588 1.00 72.00 97 THR A N 1
ATOM 771 C CA . THR A 1 97 ? 6.498 -2.321 -24.428 1.00 72.00 97 THR A CA 1
ATOM 772 C C . THR A 1 97 ? 5.967 -1.694 -23.137 1.00 72.00 97 THR A C 1
ATOM 774 O O . THR A 1 97 ? 5.930 -0.473 -23.000 1.00 72.00 97 THR A O 1
ATOM 777 N N . GLN A 1 98 ? 5.544 -2.529 -22.192 1.00 73.69 98 GLN A N 1
ATOM 778 C CA . GLN A 1 98 ? 4.953 -2.141 -20.915 1.00 73.69 98 GLN A CA 1
ATOM 779 C C . GLN A 1 98 ? 5.544 -2.965 -19.776 1.00 73.69 98 GLN A C 1
ATOM 781 O O . GLN A 1 98 ? 5.959 -4.109 -19.961 1.00 73.69 98 GLN A O 1
ATOM 786 N N . LEU A 1 99 ? 5.538 -2.378 -18.582 1.00 76.12 99 LEU A N 1
ATOM 787 C CA . LEU A 1 99 ? 5.719 -3.098 -17.331 1.00 76.12 99 LEU A CA 1
ATOM 788 C C . LEU A 1 99 ? 4.353 -3.580 -16.837 1.00 76.12 99 LEU A C 1
ATOM 790 O O . LEU A 1 99 ? 3.452 -2.776 -16.591 1.00 76.12 99 LEU A O 1
ATOM 794 N N . TYR A 1 100 ? 4.223 -4.887 -16.668 1.00 76.81 100 TYR A N 1
ATOM 795 C CA . TYR A 1 100 ? 3.089 -5.538 -16.036 1.00 76.81 100 TYR A CA 1
ATOM 796 C C . TYR A 1 100 ? 3.430 -5.924 -14.602 1.00 76.81 100 TYR A C 1
ATOM 798 O O . TYR A 1 100 ? 4.547 -6.350 -14.308 1.00 76.81 100 TYR A O 1
ATOM 806 N N . CYS A 1 101 ? 2.441 -5.826 -13.722 1.00 77.44 101 CYS A N 1
ATOM 807 C CA . CYS A 1 101 ? 2.472 -6.450 -12.412 1.00 77.44 101 CYS A CA 1
ATOM 808 C C . CYS A 1 101 ? 1.392 -7.524 -12.328 1.00 77.44 101 CYS A C 1
ATOM 810 O O . CYS A 1 101 ? 0.232 -7.297 -12.684 1.00 77.44 101 CYS A O 1
ATOM 812 N N . LEU A 1 102 ? 1.803 -8.710 -11.900 1.00 78.69 102 LEU A N 1
ATOM 813 C CA . LEU A 1 102 ? 0.949 -9.848 -11.625 1.00 78.69 102 LEU A CA 1
ATOM 814 C C . LEU A 1 102 ? 0.836 -9.965 -10.115 1.00 78.69 102 LEU A C 1
ATOM 816 O O . LEU A 1 102 ? 1.812 -10.329 -9.468 1.00 78.69 102 LEU A O 1
ATOM 820 N N . THR A 1 103 ? -0.344 -9.701 -9.569 1.00 78.31 103 THR A N 1
ATOM 821 C CA . THR A 1 103 ? -0.601 -9.778 -8.126 1.00 78.31 103 THR A CA 1
ATOM 822 C C . THR A 1 103 ? -1.546 -10.930 -7.843 1.00 78.31 103 THR A C 1
ATOM 824 O O . THR A 1 103 ? -2.577 -11.071 -8.502 1.00 78.31 103 THR A O 1
ATOM 827 N N . GLU A 1 104 ? -1.198 -11.774 -6.879 1.00 81.44 104 GLU A N 1
ATOM 828 C CA . GLU A 1 104 ? -2.024 -12.893 -6.442 1.00 81.44 104 GLU A CA 1
ATOM 829 C C . GLU A 1 104 ? -3.429 -12.399 -6.075 1.00 81.44 104 GLU A C 1
ATOM 831 O O . GLU A 1 104 ? -3.613 -11.410 -5.356 1.00 81.44 104 GLU A O 1
ATOM 836 N N . LYS A 1 105 ? -4.451 -13.071 -6.607 1.00 82.94 105 LYS A N 1
ATOM 837 C CA . LYS A 1 105 ? -5.839 -12.677 -6.399 1.00 82.94 105 LYS A CA 1
ATOM 838 C C . LYS A 1 105 ? -6.289 -13.072 -4.997 1.00 82.94 105 LYS A C 1
ATOM 840 O O . LYS A 1 105 ? -6.638 -14.222 -4.740 1.00 82.94 105 LYS A O 1
ATOM 845 N N . ILE A 1 106 ? -6.411 -12.076 -4.130 1.00 86.88 106 ILE A N 1
ATOM 846 C CA . ILE A 1 106 ? -7.010 -12.238 -2.806 1.00 86.88 106 ILE A CA 1
ATOM 847 C C . ILE A 1 106 ? -8.537 -12.292 -2.908 1.00 86.88 106 ILE A C 1
ATOM 849 O O . ILE A 1 106 ? -9.174 -11.433 -3.522 1.00 86.88 106 ILE A O 1
ATOM 853 N N . ARG A 1 107 ? -9.143 -13.307 -2.282 1.00 87.00 107 ARG A N 1
ATOM 854 C CA . ARG A 1 107 ? -10.600 -13.401 -2.115 1.00 87.00 107 ARG A CA 1
ATOM 855 C C . ARG A 1 107 ? -11.016 -12.608 -0.879 1.00 87.00 107 ARG A C 1
ATOM 857 O O . ARG A 1 107 ? -10.766 -13.038 0.240 1.00 87.00 107 ARG A O 1
ATOM 864 N N . GLY A 1 108 ? -11.667 -11.472 -1.082 1.00 88.62 108 GLY A N 1
ATOM 865 C CA . GLY A 1 108 ? -12.140 -10.625 0.007 1.00 88.62 108 GLY A CA 1
ATOM 866 C C . GLY A 1 108 ? -13.003 -9.476 -0.495 1.00 88.62 108 GLY A C 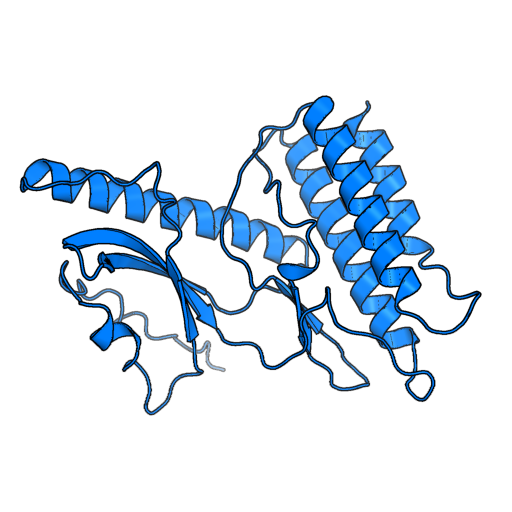1
ATOM 867 O O . GLY A 1 108 ? -13.438 -9.470 -1.648 1.00 88.62 108 GLY A O 1
ATOM 868 N N . TYR A 1 109 ? -13.232 -8.499 0.375 1.00 88.50 109 TYR A N 1
ATOM 869 C CA . TYR A 1 109 ? -14.031 -7.314 0.078 1.00 88.50 109 TYR A CA 1
ATOM 870 C C . TYR A 1 109 ? -13.137 -6.089 -0.053 1.00 88.50 109 TYR A C 1
ATOM 872 O O . TYR A 1 109 ? -12.201 -5.914 0.724 1.00 88.50 109 TYR A O 1
ATOM 880 N N . ASN A 1 110 ? -13.434 -5.221 -1.019 1.00 89.69 110 ASN A N 1
ATOM 881 C CA . ASN A 1 110 ? -12.749 -3.940 -1.126 1.00 89.69 110 ASN A CA 1
ATOM 882 C C . ASN A 1 110 ? -13.026 -3.092 0.126 1.00 89.69 110 ASN A C 1
ATOM 884 O O . ASN A 1 110 ? -14.184 -2.914 0.519 1.00 89.69 110 ASN A O 1
ATOM 888 N N . LEU A 1 111 ? -11.972 -2.563 0.743 1.00 87.62 111 LEU A N 1
ATOM 889 C CA . LEU A 1 111 ? -12.067 -1.903 2.041 1.00 87.62 111 LEU A CA 1
ATOM 890 C C . LEU A 1 111 ? -12.838 -0.573 1.979 1.00 87.62 111 LEU A C 1
ATOM 892 O O . LEU A 1 111 ? -13.497 -0.208 2.952 1.00 87.62 111 LEU A O 1
ATOM 896 N N . LEU A 1 112 ? -12.857 0.113 0.827 1.00 86.31 112 LEU A N 1
ATOM 897 C CA . LEU A 1 112 ? -13.681 1.312 0.625 1.00 86.31 112 LEU A CA 1
ATOM 898 C C . LEU A 1 112 ? -15.187 1.003 0.709 1.00 86.31 112 LEU A C 1
ATOM 900 O O . LEU A 1 112 ? -15.980 1.846 1.139 1.00 86.31 112 LEU A O 1
ATOM 904 N N . GLN A 1 113 ? -15.605 -0.194 0.301 1.00 83.81 113 GLN A N 1
ATOM 905 C CA . GLN A 1 113 ? -17.019 -0.583 0.236 1.00 83.81 113 GLN A CA 1
ATOM 906 C C . GLN A 1 113 ? -17.462 -1.438 1.423 1.00 83.81 113 GLN A C 1
ATOM 908 O O . GLN A 1 113 ? -18.648 -1.455 1.754 1.00 83.81 113 GLN A O 1
ATOM 913 N N . PHE A 1 114 ? -16.524 -2.115 2.081 1.00 83.31 114 PHE A N 1
ATOM 914 C CA . PHE A 1 114 ? -16.815 -2.995 3.200 1.00 83.31 114 PHE A CA 1
ATOM 915 C C . PHE A 1 114 ? -17.493 -2.247 4.363 1.00 83.31 114 PHE A C 1
ATOM 917 O O . PHE A 1 114 ? -17.198 -1.082 4.662 1.00 83.31 114 PHE A O 1
ATOM 924 N N . ARG A 1 115 ? -18.449 -2.922 5.008 1.00 77.25 115 ARG A N 1
ATOM 925 C CA . ARG A 1 115 ? -19.161 -2.453 6.202 1.00 77.25 115 ARG A CA 1
ATOM 926 C C . ARG A 1 115 ? -19.232 -3.589 7.208 1.00 77.25 115 ARG A C 1
ATOM 928 O O . ARG A 1 115 ? -19.596 -4.706 6.846 1.00 77.25 115 ARG A O 1
ATOM 935 N N . HIS A 1 116 ? -18.902 -3.292 8.461 1.00 70.12 116 HIS A N 1
ATOM 936 C CA . HIS A 1 116 ? -18.962 -4.273 9.537 1.00 70.12 116 HIS A CA 1
ATOM 937 C C . HIS A 1 116 ? -20.420 -4.467 9.996 1.00 70.12 116 HIS A C 1
ATOM 939 O O . HIS A 1 116 ? -21.156 -3.496 10.201 1.00 70.12 116 HIS A O 1
ATOM 945 N N . LEU A 1 117 ? -20.852 -5.727 10.125 1.00 63.97 117 LEU A N 1
ATOM 946 C CA . LEU A 1 117 ? -22.203 -6.093 10.555 1.00 63.97 117 LEU A CA 1
ATOM 947 C C . LEU A 1 117 ? -22.312 -6.153 12.084 1.00 63.97 117 LEU A C 1
ATOM 949 O O . LEU A 1 117 ? -21.552 -6.861 12.736 1.00 63.97 117 LEU A O 1
ATOM 953 N N . LYS A 1 118 ? -23.359 -5.529 12.643 1.00 60.41 118 LYS A N 1
ATOM 954 C CA . LYS A 1 118 ? -23.652 -5.479 14.094 1.00 60.41 118 LYS A CA 1
ATOM 955 C C . LYS A 1 118 ? -23.611 -6.827 14.830 1.00 60.41 118 LYS A C 1
ATOM 957 O O . LYS A 1 118 ? -23.422 -6.834 16.038 1.00 60.41 118 LYS A O 1
ATOM 962 N N . SER A 1 119 ? -23.857 -7.935 14.134 1.00 59.03 119 SER A N 1
ATOM 963 C CA . SER A 1 119 ? -23.924 -9.284 14.706 1.00 59.03 119 SER A CA 1
ATOM 964 C C . SER A 1 119 ? -22.565 -9.976 14.855 1.00 59.03 119 SER A C 1
ATOM 966 O O . SER A 1 119 ? -22.513 -11.081 15.384 1.00 59.03 119 SER A O 1
ATOM 968 N N . VAL A 1 120 ? -21.483 -9.378 14.351 1.00 63.97 120 VAL A N 1
ATOM 969 C CA . VAL A 1 120 ? -20.127 -9.945 14.380 1.00 63.97 120 VAL A CA 1
ATOM 970 C C . VAL A 1 120 ? -19.308 -9.223 15.453 1.00 63.97 120 VAL A C 1
ATOM 972 O O . VAL A 1 120 ? -19.537 -8.046 15.720 1.00 63.97 120 VAL A O 1
ATOM 975 N N . SER A 1 121 ? -18.350 -9.898 16.090 1.00 69.19 121 SER A N 1
ATOM 976 C CA . SER A 1 121 ? -17.422 -9.220 17.007 1.00 69.19 121 SER A CA 1
ATOM 977 C C . SER A 1 121 ? -16.653 -8.113 16.272 1.00 69.19 121 SER A C 1
ATOM 979 O O . SER A 1 121 ? -16.178 -8.318 15.151 1.00 69.19 121 SER A O 1
ATOM 981 N N . SER A 1 122 ? -16.548 -6.923 16.866 1.00 74.00 122 SER A N 1
ATOM 982 C CA . SER A 1 122 ? -15.829 -5.788 16.270 1.00 74.00 122 SER A CA 1
ATOM 983 C C . SER A 1 122 ? -14.333 -5.810 16.578 1.00 74.00 122 SER A C 1
ATOM 985 O O . SER A 1 122 ? -13.542 -5.344 15.762 1.00 74.00 122 SER A O 1
ATOM 987 N N . THR A 1 123 ? -13.930 -6.435 17.688 1.00 78.38 123 THR A N 1
ATOM 988 C CA . THR A 1 123 ? -12.545 -6.437 18.180 1.00 78.38 123 THR A CA 1
ATOM 989 C C . THR A 1 123 ? -11.519 -6.944 17.155 1.00 78.38 123 THR A C 1
ATOM 991 O O . THR A 1 123 ? -10.499 -6.277 16.981 1.00 78.38 123 THR A O 1
ATOM 994 N N . PRO A 1 124 ? -11.744 -8.053 16.412 1.00 81.81 124 PRO A N 1
ATOM 995 C CA . PRO A 1 124 ? -10.775 -8.507 15.409 1.00 81.81 124 PRO A CA 1
ATOM 996 C C . PRO A 1 124 ? -10.579 -7.491 14.276 1.00 81.81 124 PRO A C 1
ATOM 998 O O . PRO A 1 124 ? -9.460 -7.255 13.829 1.00 81.81 124 PRO A O 1
ATOM 1001 N N . PHE A 1 125 ? -11.655 -6.831 13.843 1.00 83.44 125 PHE A N 1
ATOM 1002 C CA . PHE A 1 125 ? -11.605 -5.830 12.777 1.00 83.44 125 PHE A CA 1
ATOM 1003 C C . PHE A 1 125 ? -10.955 -4.526 13.245 1.00 83.44 125 PHE A C 1
ATOM 1005 O O . PHE A 1 125 ? -10.147 -3.954 12.517 1.00 83.44 125 PHE A O 1
ATOM 1012 N N . GLU A 1 126 ? -11.257 -4.080 14.466 1.00 82.81 126 GLU A N 1
ATOM 1013 C CA . GLU A 1 126 ? -10.614 -2.917 15.089 1.00 82.81 126 GLU A CA 1
ATOM 1014 C C . GLU A 1 126 ? -9.101 -3.106 15.172 1.00 82.81 126 GLU A C 1
ATOM 1016 O O . GLU A 1 126 ? -8.341 -2.205 14.819 1.00 82.81 126 GLU A O 1
ATOM 1021 N N . AS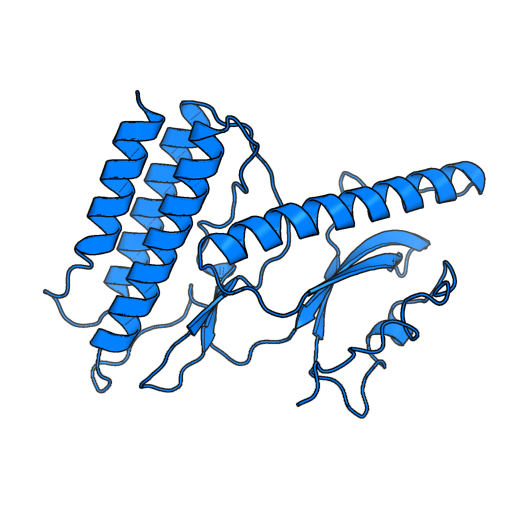N A 1 127 ? -8.651 -4.293 15.583 1.00 85.38 127 ASN A N 1
ATOM 1022 C CA . ASN A 1 127 ? -7.230 -4.615 15.665 1.00 85.38 127 ASN A CA 1
ATOM 1023 C C . ASN A 1 127 ? -6.544 -4.516 14.300 1.00 85.38 127 ASN A C 1
ATOM 1025 O O . ASN A 1 127 ? -5.478 -3.915 14.195 1.00 85.38 127 ASN A O 1
ATOM 1029 N N . VAL A 1 128 ? -7.166 -5.044 13.248 1.00 89.38 128 VAL A N 1
ATOM 1030 C CA . VAL A 1 128 ? -6.573 -5.078 11.904 1.00 89.38 128 VAL A CA 1
ATOM 1031 C C . VAL A 1 128 ? -6.580 -3.695 11.245 1.00 89.38 128 VAL A C 1
ATOM 1033 O O . VAL A 1 128 ? -5.605 -3.327 10.590 1.00 89.38 128 VAL A O 1
ATOM 1036 N N . TYR A 1 129 ? -7.614 -2.876 11.467 1.00 89.25 129 TYR A N 1
ATOM 1037 C CA . TYR A 1 129 ? -7.617 -1.469 11.041 1.00 89.25 129 TYR A CA 1
ATOM 1038 C C . TYR A 1 129 ? -6.561 -0.647 11.783 1.00 89.25 129 TYR A C 1
ATOM 1040 O O . TYR A 1 129 ? -5.809 0.102 11.155 1.00 89.25 129 TYR A O 1
ATOM 1048 N N . ASN A 1 130 ? -6.446 -0.827 13.102 1.00 87.38 130 ASN A N 1
ATOM 1049 C CA . ASN A 1 130 ? -5.409 -0.178 13.903 1.00 87.38 130 ASN A CA 1
ATOM 1050 C C . ASN A 1 130 ? -4.006 -0.593 13.455 1.00 87.38 130 ASN A C 1
ATOM 1052 O O . ASN A 1 130 ? -3.124 0.261 13.340 1.00 87.38 130 ASN A O 1
ATOM 1056 N N . GLN A 1 131 ? -3.799 -1.882 13.181 1.00 91.00 131 GLN A N 1
ATOM 1057 C CA . GLN A 1 131 ? -2.530 -2.404 12.691 1.00 91.00 131 GLN A CA 1
ATOM 1058 C C . GLN A 1 131 ? -2.171 -1.782 11.343 1.00 91.00 131 GLN A C 1
ATOM 1060 O O . GLN A 1 131 ? -1.063 -1.278 11.207 1.00 91.00 131 GLN A O 1
ATOM 1065 N N . LEU A 1 132 ? -3.106 -1.729 10.388 1.00 93.56 132 LEU A N 1
ATOM 1066 C CA . LEU A 1 132 ? -2.884 -1.103 9.083 1.00 93.56 132 LEU A CA 1
ATOM 1067 C C . LEU A 1 132 ? -2.405 0.349 9.217 1.00 93.56 132 LEU A C 1
ATOM 1069 O O . LEU A 1 132 ? -1.361 0.706 8.672 1.00 93.56 132 LEU A O 1
ATOM 1073 N N . VAL A 1 133 ? -3.132 1.180 9.970 1.00 92.94 133 VAL A N 1
ATOM 1074 C CA . VAL A 1 133 ? -2.775 2.599 10.138 1.00 92.94 133 VAL A CA 1
ATOM 1075 C C . VAL A 1 133 ? -1.443 2.749 10.876 1.00 92.94 133 VAL A C 1
ATOM 1077 O O . VAL A 1 133 ? -0.608 3.564 10.485 1.00 92.94 133 VAL A O 1
ATOM 1080 N N . THR A 1 134 ? -1.205 1.940 11.911 1.00 92.00 134 THR A N 1
ATOM 1081 C CA . THR A 1 134 ? 0.056 1.959 12.671 1.00 92.00 134 THR A CA 1
ATOM 1082 C C . THR A 1 134 ? 1.243 1.550 11.800 1.00 92.00 134 THR A C 1
ATOM 1084 O O . THR A 1 134 ? 2.287 2.200 11.846 1.00 92.00 134 THR A O 1
ATOM 1087 N N . SER A 1 135 ? 1.083 0.521 10.968 1.00 94.62 135 SER A N 1
ATOM 1088 C CA . SER A 1 135 ? 2.088 0.061 10.008 1.00 94.62 135 SER A CA 1
ATOM 1089 C C . SER A 1 135 ? 2.407 1.121 8.959 1.00 94.62 135 SER A C 1
ATOM 1091 O O . SER A 1 135 ? 3.582 1.383 8.701 1.00 94.62 135 SER A O 1
ATOM 1093 N N . LEU A 1 136 ? 1.389 1.795 8.411 1.00 95.00 136 LEU A N 1
ATOM 1094 C CA . LEU A 1 136 ? 1.592 2.921 7.496 1.00 95.00 136 LEU A CA 1
ATOM 1095 C C . LEU A 1 136 ? 2.348 4.064 8.183 1.00 95.00 136 LEU A C 1
ATOM 1097 O O . LEU A 1 136 ? 3.314 4.581 7.626 1.00 95.00 136 LEU A O 1
ATOM 1101 N N . CYS A 1 137 ? 1.977 4.418 9.417 1.00 94.25 137 CYS A N 1
ATOM 1102 C CA . CYS A 1 137 ? 2.695 5.439 10.182 1.00 94.25 137 CYS A CA 1
ATOM 1103 C C . CYS A 1 137 ? 4.162 5.054 10.412 1.00 94.25 137 CYS A C 1
ATOM 1105 O O . CYS A 1 137 ? 5.045 5.885 10.223 1.00 94.25 137 CYS A O 1
ATOM 1107 N N . GLY A 1 138 ? 4.435 3.797 10.776 1.00 93.69 138 GLY A N 1
ATOM 1108 C CA . GLY A 1 138 ? 5.796 3.294 10.971 1.00 93.69 138 GLY A CA 1
ATOM 1109 C C . GLY A 1 138 ? 6.634 3.325 9.691 1.00 93.69 138 GLY A C 1
ATOM 1110 O O . GLY A 1 138 ? 7.804 3.705 9.736 1.00 93.69 138 GLY A O 1
ATOM 1111 N N . TYR A 1 139 ? 6.029 2.985 8.549 1.00 95.19 139 TYR A N 1
ATOM 1112 C CA . TYR A 1 139 ? 6.659 3.114 7.236 1.00 95.19 139 TYR A CA 1
ATOM 1113 C C . TYR A 1 139 ? 7.032 4.569 6.932 1.00 95.19 139 TYR A C 1
ATOM 1115 O O . TYR A 1 139 ? 8.193 4.856 6.640 1.00 95.19 139 TYR A O 1
ATOM 1123 N N . TYR A 1 140 ? 6.084 5.503 7.040 1.00 94.81 140 TYR A N 1
ATOM 1124 C CA . TYR A 1 140 ? 6.357 6.911 6.745 1.00 94.81 140 TYR A CA 1
ATOM 1125 C C . TYR A 1 140 ? 7.367 7.518 7.711 1.00 94.81 140 TYR A C 1
ATOM 1127 O O . TYR A 1 140 ? 8.259 8.239 7.275 1.00 94.81 140 TYR A O 1
ATOM 1135 N N . GLU A 1 141 ? 7.291 7.190 9.001 1.00 93.50 141 GLU A N 1
ATOM 1136 C CA . GLU A 1 141 ? 8.273 7.646 9.980 1.00 93.50 141 GLU A CA 1
ATOM 1137 C C . GLU A 1 141 ? 9.694 7.245 9.561 1.00 93.50 141 GLU A C 1
ATOM 1139 O O . GLU A 1 141 ? 10.603 8.077 9.565 1.00 93.50 141 GLU A O 1
ATOM 1144 N N . ASN A 1 142 ? 9.878 5.984 9.159 1.00 93.69 142 ASN A N 1
ATOM 1145 C CA . ASN A 1 142 ? 11.167 5.493 8.690 1.00 93.69 142 ASN A CA 1
ATOM 1146 C C . ASN A 1 142 ? 11.634 6.237 7.427 1.00 93.69 142 ASN A C 1
ATOM 1148 O O . ASN A 1 142 ? 12.762 6.727 7.399 1.00 93.69 142 ASN A O 1
ATOM 1152 N N . ARG A 1 143 ? 10.759 6.411 6.428 1.00 93.31 143 ARG A N 1
ATOM 1153 C CA . ARG A 1 143 ? 11.104 7.115 5.180 1.00 93.31 143 ARG A CA 1
ATOM 1154 C C . ARG A 1 143 ? 11.483 8.577 5.398 1.00 93.31 143 ARG A C 1
ATOM 1156 O O . ARG A 1 143 ? 12.482 9.024 4.840 1.00 93.31 143 ARG A O 1
ATOM 1163 N N . PHE A 1 144 ? 10.740 9.308 6.230 1.00 92.88 144 PHE A N 1
ATOM 1164 C CA . PHE A 1 144 ? 11.056 10.701 6.563 1.00 92.88 144 PHE A CA 1
ATOM 1165 C C . PHE A 1 144 ? 12.360 10.811 7.356 1.00 92.88 144 PHE A C 1
ATOM 1167 O O . PHE A 1 144 ? 13.187 11.669 7.053 1.00 92.88 144 PHE A O 1
ATOM 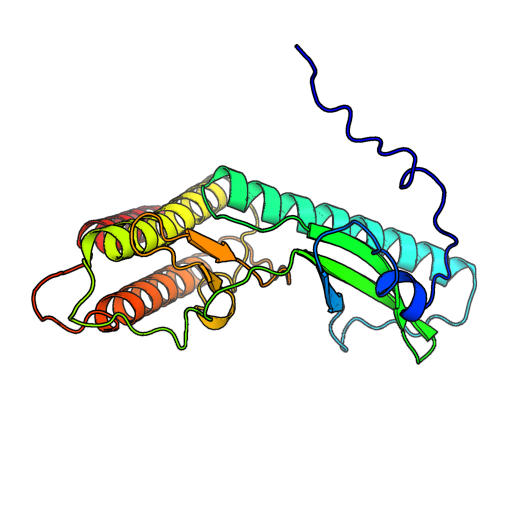1174 N N . LYS A 1 145 ? 12.595 9.908 8.316 1.00 92.44 145 LYS A N 1
ATOM 1175 C CA . LYS A 1 145 ? 13.847 9.865 9.081 1.00 92.44 145 LYS A CA 1
ATOM 1176 C C . LYS A 1 145 ? 15.062 9.608 8.188 1.00 92.44 145 LYS A C 1
ATOM 1178 O O . LYS A 1 145 ? 16.103 10.226 8.381 1.00 92.44 145 LYS A O 1
ATOM 1183 N N . GLU A 1 146 ? 14.934 8.704 7.222 1.00 92.81 146 GLU A N 1
ATOM 1184 C CA . GLU A 1 146 ? 16.012 8.340 6.295 1.00 92.81 146 GLU A CA 1
ATOM 1185 C C . GLU A 1 146 ? 16.096 9.259 5.065 1.00 92.81 146 GLU A C 1
ATOM 1187 O O . GLU A 1 146 ? 16.967 9.061 4.220 1.00 92.81 146 GLU A O 1
ATOM 1192 N N . GLN A 1 147 ? 15.214 10.262 4.953 1.00 92.81 147 GLN A N 1
ATOM 1193 C CA . GLN A 1 147 ? 15.106 11.158 3.793 1.00 92.81 147 GLN A CA 1
ATOM 1194 C C . GLN A 1 147 ? 14.942 10.399 2.460 1.00 92.81 147 GLN A C 1
ATOM 1196 O O . GLN A 1 147 ? 15.425 10.820 1.407 1.00 92.81 147 GLN A O 1
ATOM 1201 N N . GLN A 1 148 ? 14.244 9.262 2.497 1.00 92.62 148 GLN A N 1
ATOM 1202 C CA . GLN A 1 148 ? 14.004 8.405 1.339 1.00 92.62 148 GLN A CA 1
ATOM 1203 C C . GLN A 1 148 ? 12.622 8.657 0.726 1.00 92.62 148 GLN A C 1
ATOM 1205 O O . GLN A 1 148 ? 11.674 8.936 1.463 1.00 92.62 148 GLN A O 1
ATOM 1210 N N . PRO A 1 149 ? 12.463 8.502 -0.604 1.00 91.94 149 PRO A N 1
ATOM 1211 C CA . PRO A 1 149 ? 11.154 8.563 -1.245 1.00 91.94 149 PRO A CA 1
ATOM 1212 C C . PRO A 1 149 ? 10.157 7.582 -0.614 1.00 91.94 149 PRO A C 1
ATOM 1214 O O . PRO A 1 149 ? 10.497 6.424 -0.346 1.00 91.94 149 PRO A O 1
ATOM 1217 N N . ALA A 1 150 ? 8.925 8.043 -0.409 1.00 91.50 150 ALA A N 1
ATOM 1218 C CA . ALA A 1 150 ? 7.829 7.239 0.120 1.00 91.50 150 ALA A CA 1
ATOM 1219 C C . ALA A 1 150 ? 6.707 7.114 -0.915 1.00 91.50 150 ALA A C 1
ATOM 1221 O O . ALA A 1 150 ? 6.509 8.013 -1.732 1.00 91.50 150 ALA A O 1
ATOM 1222 N N . MET A 1 151 ? 5.971 6.005 -0.865 1.00 91.44 151 MET A N 1
ATOM 1223 C CA . MET A 1 151 ? 4.767 5.822 -1.675 1.00 91.44 151 MET A CA 1
ATOM 1224 C C . MET A 1 151 ? 3.685 6.804 -1.224 1.00 91.44 151 MET A C 1
ATOM 1226 O O . MET A 1 151 ? 3.391 6.872 -0.037 1.00 91.44 151 MET A O 1
ATOM 1230 N N . ALA A 1 152 ? 3.134 7.584 -2.147 1.00 86.69 152 ALA A N 1
ATOM 1231 C CA . ALA A 1 152 ? 2.299 8.742 -1.842 1.00 86.69 152 ALA A CA 1
ATOM 1232 C C . ALA A 1 152 ? 0.794 8.445 -1.819 1.00 86.69 152 ALA A C 1
ATOM 1234 O O . ALA A 1 152 ? 0.033 9.251 -1.298 1.00 86.69 152 ALA A O 1
ATOM 1235 N N . ASP A 1 153 ? 0.359 7.329 -2.398 1.00 84.75 153 ASP A N 1
ATOM 1236 C CA . ASP A 1 153 ? -1.044 7.035 -2.696 1.00 84.75 153 ASP A CA 1
ATOM 1237 C C . ASP A 1 153 ? -1.639 5.893 -1.858 1.00 84.75 153 ASP A C 1
ATOM 1239 O O . ASP A 1 153 ? -2.857 5.734 -1.825 1.00 84.75 153 ASP A O 1
ATOM 1243 N N . ILE A 1 154 ? -0.807 5.177 -1.094 1.00 89.62 154 ILE A N 1
ATOM 1244 C CA . ILE A 1 154 ? -1.184 3.998 -0.289 1.00 89.62 154 ILE A CA 1
ATOM 1245 C C . ILE A 1 154 ? -2.073 4.304 0.927 1.00 89.62 154 ILE A C 1
ATOM 1247 O O . ILE A 1 154 ? -2.355 3.423 1.735 1.00 89.62 154 ILE A O 1
ATOM 1251 N N . THR A 1 155 ? -2.520 5.544 1.105 1.00 89.81 155 THR A N 1
ATOM 1252 C CA . THR A 1 155 ? -3.515 5.947 2.118 1.00 89.81 155 THR A CA 1
ATOM 1253 C C . THR A 1 155 ? -4.956 5.713 1.641 1.00 89.81 155 THR A C 1
ATOM 1255 O O . THR A 1 155 ? -5.912 5.824 2.412 1.00 89.81 155 THR A O 1
ATOM 1258 N N . ARG A 1 156 ? -5.137 5.361 0.364 1.00 89.12 156 ARG A N 1
ATOM 1259 C CA . ARG A 1 156 ? -6.434 5.178 -0.289 1.00 89.12 156 ARG A CA 1
ATOM 1260 C C . ARG A 1 156 ? -7.060 3.814 0.001 1.00 89.12 156 ARG A C 1
ATOM 1262 O O . ARG A 1 156 ? -6.526 2.774 -0.366 1.00 89.12 156 ARG A O 1
ATOM 1269 N N . LEU A 1 157 ? -8.259 3.804 0.589 1.00 89.19 157 LEU A N 1
ATOM 1270 C CA . LEU A 1 157 ? -8.963 2.566 0.964 1.00 89.19 157 LEU A CA 1
ATOM 1271 C C . LEU A 1 157 ? -9.351 1.666 -0.223 1.00 89.19 157 LEU A C 1
ATOM 1273 O O . LEU A 1 157 ? -9.501 0.459 -0.038 1.00 89.19 157 LEU A O 1
ATOM 1277 N N . ASP A 1 158 ? -9.518 2.208 -1.433 1.00 89.25 158 ASP A N 1
ATOM 1278 C CA . ASP A 1 158 ? -9.843 1.410 -2.623 1.00 89.25 158 ASP A CA 1
ATOM 1279 C C . ASP A 1 158 ? -8.695 0.498 -3.076 1.00 89.25 158 ASP A C 1
ATOM 1281 O O . ASP A 1 158 ? -8.942 -0.482 -3.779 1.00 89.25 158 ASP A O 1
ATOM 1285 N N . GLN A 1 159 ? -7.472 0.755 -2.609 1.00 90.81 159 GLN A N 1
ATOM 1286 C CA . GLN A 1 159 ? -6.290 -0.061 -2.885 1.00 90.81 159 GLN A CA 1
ATOM 1287 C C . GLN A 1 159 ? -6.181 -1.299 -1.983 1.00 90.81 159 GLN A C 1
ATOM 1289 O O . GLN A 1 159 ? -5.260 -2.099 -2.151 1.00 90.81 159 GLN A O 1
ATOM 1294 N N . TYR A 1 160 ? -7.116 -1.492 -1.046 1.00 93.31 160 TYR A N 1
ATOM 1295 C CA . TYR A 1 160 ? -7.059 -2.557 -0.050 1.00 93.31 160 TYR A CA 1
ATOM 1296 C C . TYR A 1 160 ? -8.222 -3.542 -0.157 1.00 93.31 160 TYR A C 1
ATOM 1298 O O . TYR A 1 160 ? -9.371 -3.177 -0.424 1.00 93.31 160 TYR A O 1
ATOM 1306 N N . VAL A 1 161 ? -7.925 -4.810 0.124 1.00 93.06 161 VAL A N 1
ATOM 1307 C CA . VAL A 1 161 ? -8.913 -5.882 0.290 1.00 93.06 161 VAL A CA 1
ATOM 1308 C C . VAL A 1 161 ? -8.799 -6.470 1.685 1.00 93.06 161 VAL A C 1
ATOM 1310 O O . VAL A 1 161 ? -7.701 -6.784 2.135 1.00 93.06 161 VAL A O 1
ATOM 1313 N N . ILE A 1 162 ? -9.939 -6.663 2.344 1.00 90.56 162 ILE A N 1
ATOM 1314 C CA . ILE A 1 162 ? -10.037 -7.398 3.603 1.00 90.56 162 ILE A CA 1
ATOM 1315 C C . ILE A 1 162 ? -10.546 -8.823 3.355 1.00 90.56 162 ILE A C 1
ATOM 1317 O O . ILE A 1 162 ? -11.601 -9.022 2.747 1.00 90.56 162 ILE A O 1
ATOM 1321 N N . THR A 1 163 ? -9.799 -9.824 3.817 1.00 90.31 163 THR A N 1
ATOM 1322 C CA . THR A 1 163 ? -10.266 -11.212 3.906 1.00 90.31 163 THR A CA 1
ATOM 1323 C C . THR A 1 163 ? -11.071 -11.374 5.186 1.00 90.31 163 THR A C 1
ATOM 1325 O O . THR A 1 163 ? -10.690 -10.847 6.229 1.00 90.31 163 THR A O 1
ATOM 1328 N N . THR A 1 164 ? -12.189 -12.092 5.122 1.00 73.56 164 THR A N 1
ATOM 1329 C CA . THR A 1 164 ? -13.072 -12.270 6.280 1.00 73.56 164 THR A CA 1
ATOM 1330 C C . THR A 1 164 ? -13.224 -13.750 6.603 1.00 73.56 164 THR A C 1
ATOM 1332 O O . THR A 1 164 ? -14.150 -14.407 6.125 1.00 73.56 164 THR A O 1
ATOM 1335 N N . ASP A 1 165 ? -12.348 -14.267 7.451 1.00 63.97 165 ASP A N 1
ATOM 1336 C CA . ASP A 1 165 ? -12.824 -15.175 8.485 1.00 63.97 165 ASP A CA 1
ATOM 1337 C C . ASP A 1 165 ? -13.131 -14.275 9.695 1.00 63.97 165 ASP A C 1
ATOM 1339 O O . ASP A 1 165 ? -12.419 -13.305 9.944 1.00 63.97 165 ASP A O 1
ATOM 1343 N N . GLN A 1 166 ? -14.261 -14.476 10.369 1.00 65.31 166 GLN A N 1
ATOM 1344 C CA . GLN A 1 166 ? -14.742 -13.533 11.391 1.00 65.31 166 GLN A CA 1
ATOM 1345 C C . GLN A 1 166 ? -13.801 -13.403 12.610 1.00 65.31 166 GLN A C 1
ATOM 1347 O O . GLN A 1 166 ? -14.020 -12.519 13.439 1.00 65.31 166 GLN A O 1
ATOM 1352 N N . ASN A 1 167 ? -12.767 -14.247 12.711 1.00 68.50 167 ASN A N 1
ATOM 1353 C CA . ASN A 1 167 ? -11.874 -14.377 13.858 1.00 68.50 167 ASN A CA 1
ATOM 1354 C C . ASN A 1 167 ? -10.425 -13.923 13.570 1.00 68.50 167 ASN A C 1
ATOM 1356 O O . ASN A 1 167 ? -9.748 -13.509 14.505 1.00 68.50 167 ASN A O 1
ATOM 1360 N N . ASP A 1 168 ? -9.968 -13.947 12.316 1.00 83.88 168 ASP A N 1
ATOM 1361 C CA . ASP A 1 168 ? -8.640 -13.511 11.853 1.00 83.88 168 ASP A CA 1
ATOM 1362 C C . ASP A 1 168 ? -8.745 -12.731 10.519 1.00 83.88 168 ASP A C 1
ATOM 1364 O O . ASP A 1 168 ? -8.266 -13.178 9.467 1.00 83.88 168 ASP A O 1
ATOM 1368 N N . PRO A 1 169 ? -9.418 -11.559 10.502 1.00 88.38 169 PRO A N 1
ATOM 1369 C CA . PRO A 1 169 ? -9.449 -10.734 9.304 1.00 88.38 169 PRO A CA 1
ATOM 1370 C C . PRO A 1 169 ? -8.038 -10.265 8.924 1.00 88.38 169 PRO A C 1
ATOM 1372 O O . PRO A 1 169 ? -7.214 -9.960 9.780 1.00 88.38 169 PRO A O 1
ATOM 1375 N N . LYS A 1 170 ? -7.746 -10.148 7.624 1.00 92.56 170 LYS A N 1
ATOM 1376 C CA . LYS A 1 170 ? -6.460 -9.616 7.136 1.00 92.56 170 LYS A CA 1
ATOM 1377 C C . LYS A 1 170 ? -6.692 -8.604 6.042 1.00 92.56 170 LYS A C 1
ATOM 1379 O O . LYS A 1 170 ? -7.526 -8.816 5.167 1.00 92.56 170 LYS A O 1
ATOM 1384 N N . ILE A 1 171 ? -5.939 -7.511 6.081 1.00 93.81 171 ILE A N 1
ATOM 1385 C CA . ILE A 1 171 ? -5.975 -6.488 5.039 1.00 93.81 171 ILE A CA 1
ATOM 1386 C C . ILE A 1 171 ? -4.738 -6.612 4.176 1.00 93.81 171 ILE A C 1
ATOM 1388 O O . ILE A 1 171 ? -3.625 -6.578 4.696 1.00 93.81 171 ILE A O 1
ATOM 1392 N N . TYR A 1 172 ? -4.965 -6.718 2.872 1.00 95.00 172 TYR A N 1
ATOM 1393 C CA . TYR A 1 172 ? -3.952 -6.785 1.835 1.00 95.00 172 TYR A CA 1
ATOM 1394 C C . TYR A 1 172 ? -3.985 -5.514 0.991 1.00 95.00 172 TYR A C 1
ATOM 1396 O O . TYR A 1 172 ? -5.053 -5.123 0.514 1.00 95.00 172 TYR A O 1
ATOM 1404 N N . LEU A 1 173 ? -2.823 -4.902 0.768 1.00 93.56 173 LEU A N 1
ATOM 1405 C CA . LEU A 1 173 ? -2.628 -3.913 -0.291 1.00 93.56 173 LEU A CA 1
ATOM 1406 C C . LEU A 1 173 ? -2.631 -4.655 -1.635 1.00 93.56 173 LEU A C 1
ATOM 1408 O O . LEU A 1 173 ? -1.763 -5.488 -1.888 1.00 93.56 173 LEU A O 1
ATOM 1412 N N . ILE A 1 174 ? -3.633 -4.391 -2.472 1.00 84.94 174 ILE A N 1
ATOM 1413 C CA . ILE A 1 174 ? -3.811 -5.035 -3.784 1.00 84.94 174 ILE A CA 1
ATOM 1414 C C . ILE A 1 174 ? -3.447 -4.121 -4.954 1.00 84.94 174 ILE A C 1
ATOM 1416 O O . ILE A 1 174 ? -3.425 -4.581 -6.098 1.00 84.94 174 ILE A O 1
ATOM 1420 N N . ASP A 1 175 ? -3.216 -2.836 -4.686 1.00 77.81 175 ASP A N 1
ATOM 1421 C CA . ASP A 1 175 ? -2.654 -1.927 -5.671 1.00 77.81 175 ASP A CA 1
ATOM 1422 C C . ASP A 1 175 ? -1.131 -1.929 -5.592 1.00 77.81 175 ASP A C 1
ATOM 1424 O O . ASP A 1 175 ? -0.540 -1.875 -4.516 1.00 77.81 175 ASP A O 1
ATOM 1428 N N . THR A 1 176 ? -0.507 -2.048 -6.753 1.00 69.44 176 THR A N 1
ATOM 1429 C CA . THR A 1 176 ? 0.943 -2.202 -6.906 1.00 69.44 176 THR A CA 1
ATOM 1430 C C . THR A 1 176 ? 1.529 -1.124 -7.805 1.00 69.44 176 THR A C 1
ATOM 1432 O O . THR A 1 176 ? 2.682 -1.234 -8.224 1.00 69.44 176 THR A O 1
ATOM 1435 N N . GLU A 1 177 ? 0.728 -0.123 -8.167 1.00 77.50 177 GLU A N 1
ATOM 1436 C CA . GLU A 1 177 ? 1.251 1.114 -8.721 1.00 77.50 177 GLU A CA 1
ATOM 1437 C C . GLU A 1 177 ? 2.048 1.838 -7.630 1.00 77.50 177 GLU A C 1
ATOM 1439 O O . GLU A 1 177 ? 1.626 1.930 -6.480 1.00 77.50 177 GLU A O 1
ATOM 1444 N N . VAL A 1 178 ? 3.266 2.255 -7.970 1.00 80.81 178 VAL A N 1
ATOM 1445 C CA . VAL A 1 178 ? 4.211 2.848 -7.022 1.00 80.81 178 VAL A CA 1
ATOM 1446 C C . VAL A 1 178 ? 4.420 4.296 -7.433 1.00 80.81 178 VAL A C 1
ATOM 1448 O O . VAL A 1 178 ? 5.213 4.593 -8.325 1.00 80.81 178 VAL A O 1
ATOM 1451 N N . LEU A 1 179 ? 3.697 5.201 -6.777 1.00 84.44 179 LEU A N 1
ATOM 1452 C CA . LEU A 1 179 ? 3.873 6.640 -6.938 1.00 84.44 179 LEU A CA 1
ATOM 1453 C C . LEU A 1 179 ? 4.740 7.160 -5.799 1.00 84.44 179 LEU A C 1
ATOM 1455 O O . LEU A 1 179 ? 4.328 7.139 -4.644 1.00 84.44 179 LEU A O 1
ATOM 1459 N N . LEU A 1 180 ? 5.957 7.604 -6.111 1.00 87.31 180 LEU A N 1
ATOM 1460 C CA . LEU A 1 180 ? 6.919 8.048 -5.104 1.00 87.31 180 LEU A CA 1
ATOM 1461 C C . LEU A 1 180 ? 6.951 9.567 -4.992 1.00 87.31 180 LEU A C 1
ATOM 1463 O O . LEU A 1 180 ? 7.070 10.274 -5.991 1.00 87.31 180 LEU A O 1
ATOM 1467 N N . GLU A 1 181 ? 6.963 10.058 -3.760 1.00 91.31 181 GLU A N 1
ATOM 1468 C CA . GLU A 1 181 ? 7.210 11.462 -3.454 1.00 91.31 181 GLU A CA 1
ATOM 1469 C C . GLU A 1 181 ? 8.362 11.587 -2.454 1.00 91.31 181 GLU A C 1
ATOM 1471 O O . GLU A 1 181 ? 8.566 10.743 -1.574 1.00 91.31 181 GLU A O 1
ATOM 1476 N N . LYS A 1 182 ? 9.173 12.635 -2.623 1.00 93.06 182 LYS A N 1
ATOM 1477 C CA . LYS A 1 182 ? 10.281 12.920 -1.709 1.00 93.06 182 LYS A CA 1
ATOM 1478 C C . LYS A 1 182 ? 9.742 13.504 -0.397 1.00 93.06 182 LYS A C 1
ATOM 1480 O O . LYS A 1 182 ? 8.823 14.326 -0.445 1.00 93.06 182 LYS A O 1
ATOM 1485 N N . PRO A 1 183 ? 10.343 13.164 0.756 1.00 92.50 183 PRO A N 1
ATOM 1486 C CA . PRO A 1 183 ? 10.011 13.792 2.028 1.00 92.50 183 PRO A CA 1
ATOM 1487 C C . PRO A 1 183 ? 10.071 15.320 1.937 1.00 92.50 183 PRO A C 1
ATOM 1489 O O . PRO A 1 183 ? 11.062 15.902 1.500 1.00 92.50 183 PRO A O 1
ATOM 1492 N N . SER A 1 184 ? 8.979 15.975 2.324 1.00 91.75 184 SER A N 1
ATOM 1493 C CA . SER A 1 184 ? 8.880 17.432 2.417 1.00 91.75 184 SER A CA 1
ATOM 1494 C C . SER A 1 184 ? 7.806 17.816 3.431 1.00 91.75 184 SER A C 1
ATOM 1496 O O . SER A 1 184 ? 6.908 17.024 3.720 1.00 91.75 184 SER A O 1
ATOM 1498 N N . ALA A 1 185 ? 7.843 19.046 3.946 1.00 88.69 185 ALA A N 1
ATOM 1499 C CA . ALA A 1 185 ? 6.825 19.528 4.883 1.00 88.69 185 ALA A CA 1
ATOM 1500 C C . ALA A 1 185 ? 5.416 19.592 4.256 1.00 88.69 185 ALA A C 1
ATOM 1502 O O . ALA A 1 185 ? 4.407 19.433 4.945 1.00 88.69 185 ALA A O 1
ATOM 1503 N N . GLN A 1 186 ? 5.316 19.840 2.944 1.00 92.25 186 GLN A N 1
ATOM 1504 C CA . GLN A 1 186 ? 4.034 19.806 2.236 1.00 92.25 186 GLN A CA 1
ATOM 1505 C C . GLN A 1 186 ? 3.521 18.371 2.097 1.00 92.25 186 GLN A C 1
ATOM 1507 O O . GLN A 1 186 ? 2.364 18.113 2.428 1.00 92.25 186 GLN A O 1
ATOM 1512 N N . PHE A 1 187 ? 4.387 17.448 1.673 1.00 92.44 187 PHE A N 1
ATOM 1513 C CA . PHE A 1 187 ? 4.054 16.030 1.561 1.00 92.44 187 PHE A CA 1
ATOM 1514 C C . PHE A 1 187 ? 3.635 15.448 2.913 1.00 92.44 187 PHE A C 1
ATOM 1516 O O . PHE A 1 187 ? 2.594 14.810 3.023 1.00 92.44 187 PHE A O 1
ATOM 1523 N N . GLY A 1 188 ? 4.392 15.763 3.965 1.00 90.81 188 GLY A N 1
ATOM 1524 C CA . GLY A 1 188 ? 4.121 15.371 5.341 1.00 90.81 188 GLY A CA 1
ATOM 1525 C C . GLY A 1 188 ? 2.735 15.769 5.832 1.00 90.81 188 GLY A C 1
ATOM 1526 O O . GLY A 1 188 ? 1.981 14.922 6.302 1.00 90.81 188 GLY A O 1
ATOM 1527 N N . ARG A 1 189 ? 2.371 17.048 5.662 1.00 90.94 189 ARG A N 1
ATOM 1528 C CA . ARG A 1 189 ? 1.041 17.562 6.032 1.00 90.94 189 ARG A CA 1
ATOM 1529 C C . ARG A 1 189 ? -0.086 16.906 5.238 1.00 90.94 189 ARG A C 1
ATOM 1531 O O . ARG A 1 189 ? -1.161 16.664 5.783 1.00 90.94 189 ARG A O 1
ATOM 1538 N N . ARG A 1 190 ? 0.142 16.627 3.951 1.00 93.06 190 ARG A N 1
ATOM 1539 C CA . ARG A 1 190 ? -0.842 15.932 3.114 1.00 93.06 190 ARG A CA 1
ATOM 1540 C C . ARG A 1 190 ? -1.054 14.499 3.610 1.00 93.06 190 ARG A C 1
ATOM 1542 O O . ARG A 1 190 ? -2.189 14.121 3.877 1.00 93.06 190 ARG A O 1
ATOM 1549 N N . LEU A 1 191 ? 0.030 13.755 3.835 1.00 92.50 191 LEU A N 1
ATOM 1550 C CA . LEU A 1 191 ? -0.004 12.378 4.333 1.00 92.50 191 LEU A CA 1
ATOM 1551 C C . LEU A 1 191 ? -0.696 12.244 5.692 1.00 92.50 191 LEU A C 1
ATOM 1553 O O . LEU A 1 191 ? -1.516 11.347 5.875 1.00 92.50 191 LEU A O 1
ATOM 1557 N N . THR A 1 192 ? -0.392 13.112 6.661 1.00 91.50 192 THR A N 1
ATOM 1558 C CA . THR A 1 192 ? -1.025 13.041 7.990 1.00 91.50 192 THR A CA 1
ATOM 1559 C C . THR A 1 192 ? -2.526 13.327 7.918 1.00 91.50 192 THR A C 1
ATOM 1561 O O . THR A 1 192 ? -3.311 12.668 8.606 1.00 91.50 192 THR A O 1
ATOM 1564 N N . SER A 1 193 ? -2.944 14.248 7.044 1.00 91.38 193 SER A N 1
ATOM 1565 C CA . SER A 1 193 ? -4.357 14.522 6.755 1.00 91.38 193 SER A CA 1
ATOM 1566 C C . SER A 1 193 ? -5.060 13.326 6.101 1.00 91.38 193 SER A C 1
ATOM 1568 O O . SER A 1 193 ? -6.149 12.923 6.523 1.00 91.38 193 SER A O 1
ATOM 1570 N N . GLU A 1 194 ? -4.421 12.698 5.112 1.00 92.75 194 GLU A N 1
ATOM 1571 C CA . GLU A 1 194 ? -4.945 11.508 4.436 1.00 92.75 194 GLU A CA 1
ATOM 1572 C C . GLU A 1 194 ? -5.069 10.314 5.393 1.00 92.75 194 GLU A C 1
ATOM 1574 O O . GLU A 1 194 ? -6.118 9.675 5.434 1.00 92.75 194 GLU A O 1
ATOM 1579 N N . LEU A 1 195 ? -4.058 10.056 6.230 1.00 92.88 195 LEU A N 1
ATOM 1580 C CA . LEU A 1 195 ? -4.099 9.004 7.255 1.00 92.88 195 LEU A CA 1
ATOM 1581 C C . LEU A 1 195 ? -5.187 9.261 8.304 1.00 92.88 195 LEU A C 1
ATOM 1583 O O . LEU A 1 195 ? -5.880 8.330 8.717 1.00 92.88 195 LEU A O 1
ATOM 1587 N N . SER A 1 196 ? -5.384 10.519 8.709 1.00 91.00 196 SER A N 1
ATOM 1588 C CA . SER A 1 196 ? -6.469 10.903 9.625 1.00 91.00 196 SER A CA 1
ATOM 1589 C C . SER A 1 196 ? -7.841 10.643 9.006 1.00 91.00 196 SER A C 1
ATOM 1591 O O . SER A 1 196 ? -8.732 10.090 9.657 1.00 91.00 196 SER A O 1
ATOM 1593 N N . SER A 1 197 ? -7.998 10.989 7.728 1.00 90.25 197 SER A N 1
ATOM 1594 C CA . SER A 1 197 ? -9.224 10.753 6.962 1.00 90.25 197 SER A CA 1
ATOM 1595 C C . SER A 1 197 ? -9.493 9.257 6.792 1.00 90.25 197 SER A C 1
ATOM 1597 O O . SER A 1 197 ? -10.606 8.798 7.038 1.00 90.25 197 SER A O 1
ATOM 1599 N N . MET A 1 198 ? -8.464 8.479 6.449 1.00 91.06 198 MET A N 1
ATOM 1600 C CA . MET A 1 198 ? -8.515 7.019 6.363 1.00 91.06 198 MET A CA 1
ATOM 1601 C C . MET A 1 198 ? -8.945 6.393 7.696 1.00 91.06 198 MET A C 1
ATOM 1603 O O . MET A 1 198 ? -9.871 5.584 7.712 1.00 91.06 198 MET A O 1
ATOM 1607 N N . SER A 1 199 ? -8.330 6.797 8.814 1.00 88.31 199 SER A N 1
ATOM 1608 C CA . SER A 1 199 ? -8.678 6.311 10.156 1.00 88.31 199 SER A CA 1
ATOM 1609 C C . SER A 1 199 ? -10.137 6.622 10.505 1.00 88.31 199 SER A C 1
ATOM 1611 O O . SER A 1 199 ? -10.882 5.732 10.908 1.00 88.31 199 SER A O 1
ATOM 1613 N N . SER A 1 200 ? -10.584 7.853 10.240 1.00 85.62 200 SER A N 1
ATOM 1614 C CA . SER A 1 200 ? -11.968 8.283 10.491 1.00 85.62 200 SER A CA 1
ATOM 1615 C C . SER A 1 200 ? -12.979 7.497 9.646 1.00 85.62 200 SER A C 1
ATOM 1617 O O . SER A 1 200 ? -14.039 7.102 10.130 1.00 85.62 200 SER A O 1
ATOM 1619 N N . LEU A 1 201 ? -12.648 7.224 8.378 1.00 86.31 201 LEU A N 1
ATOM 1620 C CA . LEU A 1 201 ? -13.487 6.430 7.478 1.00 86.31 201 LEU A CA 1
ATOM 1621 C C . LEU A 1 201 ? -13.591 4.968 7.904 1.00 86.31 201 LEU A C 1
ATOM 1623 O O . LEU A 1 201 ? -14.657 4.382 7.724 1.00 86.31 201 LEU A O 1
ATOM 1627 N N . LEU A 1 202 ? -12.506 4.386 8.420 1.00 86.31 202 LEU A N 1
ATOM 1628 C CA . LEU A 1 202 ? -12.482 3.028 8.965 1.00 86.31 202 LEU A CA 1
ATOM 1629 C C . LEU A 1 202 ? -13.293 2.940 10.261 1.00 86.31 202 LEU A C 1
ATOM 1631 O O . LEU A 1 202 ? -14.072 2.004 10.425 1.00 86.31 202 LEU A O 1
ATOM 1635 N N . GLU A 1 203 ? -13.184 3.941 11.134 1.00 80.69 203 GLU A N 1
ATOM 1636 C CA . GLU A 1 203 ? -13.948 4.022 12.383 1.00 80.69 203 GLU A CA 1
ATOM 1637 C C . GLU A 1 203 ? -15.453 4.102 12.103 1.00 80.69 203 GLU A C 1
ATOM 1639 O O . GLU A 1 203 ? -16.243 3.337 12.654 1.00 80.69 203 GLU A O 1
ATOM 1644 N N . ALA A 1 204 ? -15.849 4.937 11.138 1.00 78.00 204 ALA A N 1
ATOM 1645 C CA . ALA A 1 204 ? -17.237 5.071 10.705 1.00 78.00 204 ALA A CA 1
ATOM 1646 C C . ALA A 1 204 ? -17.832 3.786 10.086 1.00 78.00 204 ALA A C 1
ATOM 1648 O O . ALA A 1 204 ? -19.037 3.732 9.830 1.00 78.00 204 ALA A O 1
ATOM 1649 N N . ARG A 1 205 ? -17.028 2.741 9.819 1.00 75.50 205 ARG A N 1
ATOM 1650 C CA . ARG A 1 205 ? -17.539 1.430 9.370 1.00 75.50 205 ARG A CA 1
ATOM 1651 C C . ARG A 1 205 ? -18.110 0.590 10.497 1.00 75.50 205 ARG A C 1
ATOM 1653 O O . ARG A 1 205 ? -18.812 -0.380 10.199 1.00 75.50 205 ARG A O 1
ATOM 1660 N N . PHE A 1 206 ? -17.844 0.944 11.750 1.00 69.38 206 PHE A N 1
ATOM 1661 C CA . PHE A 1 206 ? -18.474 0.302 12.889 1.00 69.38 206 PHE A CA 1
ATOM 1662 C C . PHE A 1 206 ? -19.842 0.919 13.152 1.00 69.38 206 PHE A C 1
ATOM 1664 O O . PHE A 1 206 ? -20.039 2.129 13.174 1.00 69.38 206 PHE A O 1
ATOM 1671 N N . SER A 1 207 ? -20.823 0.043 13.341 1.00 56.31 207 SER A N 1
ATOM 1672 C CA . SER A 1 207 ? -22.225 0.430 13.491 1.00 56.31 207 SER A CA 1
ATOM 1673 C C . SER A 1 207 ? -22.595 0.877 14.915 1.00 56.31 207 SER A C 1
ATOM 1675 O O . SER A 1 207 ? -23.770 1.157 15.164 1.00 56.31 207 SER A O 1
ATOM 1677 N N . GLN A 1 208 ? -21.648 0.865 15.860 1.00 57.12 208 GLN A N 1
ATOM 1678 C CA . GLN A 1 208 ? -21.884 1.201 17.265 1.00 57.12 208 GLN A CA 1
ATOM 1679 C C . GLN A 1 208 ? -21.092 2.456 17.668 1.00 57.12 208 GLN A C 1
ATOM 1681 O O . GLN A 1 208 ? -19.879 2.491 17.462 1.00 57.12 208 GLN A O 1
ATOM 1686 N N . PRO A 1 209 ? -21.745 3.478 18.249 1.00 49.38 209 PRO A N 1
ATOM 1687 C CA . PRO A 1 209 ? -21.049 4.623 18.824 1.00 49.38 209 PRO A CA 1
ATOM 1688 C C . PRO A 1 209 ? -20.270 4.192 20.077 1.00 49.38 209 PRO A C 1
ATOM 1690 O O . PRO A 1 209 ? -20.841 3.556 20.960 1.00 49.38 209 PRO A O 1
ATOM 1693 N N . GLY A 1 210 ? -18.984 4.550 20.163 1.00 50.09 210 GLY A N 1
ATOM 1694 C CA . GLY A 1 210 ? -18.163 4.370 21.371 1.00 50.09 210 GLY A CA 1
ATOM 1695 C C . GLY A 1 210 ? -16.901 3.514 21.219 1.00 50.09 210 GLY A C 1
ATOM 1696 O O . GLY A 1 210 ? -16.033 3.597 22.085 1.00 50.09 210 GLY A O 1
ATOM 1697 N N . ASN A 1 211 ? -16.736 2.769 20.121 1.00 51.19 211 ASN A N 1
ATOM 1698 C CA . ASN A 1 211 ? -15.473 2.086 19.811 1.00 51.19 211 ASN A CA 1
ATOM 1699 C C . ASN A 1 211 ? -14.567 3.000 18.993 1.00 51.19 211 ASN A C 1
ATOM 1701 O O . ASN A 1 211 ? -14.390 2.839 17.787 1.00 51.19 211 ASN A O 1
ATOM 1705 N N . TYR A 1 212 ? -14.010 3.993 19.677 1.00 52.56 212 TYR A N 1
ATOM 1706 C CA . TYR A 1 212 ? -12.983 4.839 19.095 1.00 52.56 212 TYR A CA 1
ATOM 1707 C C . TYR A 1 212 ? -11.734 3.995 18.828 1.00 52.56 212 TYR A C 1
ATOM 1709 O O . TYR A 1 212 ? -11.192 3.367 19.744 1.00 52.56 212 TYR A O 1
ATOM 1717 N N . MET A 1 213 ? -11.235 4.010 17.591 1.00 59.19 213 MET A N 1
ATOM 1718 C CA . MET A 1 213 ? -9.901 3.496 17.275 1.00 59.19 213 MET A CA 1
ATOM 1719 C C . MET A 1 213 ? -8.848 4.422 17.908 1.00 59.19 213 MET A C 1
ATOM 1721 O O . MET A 1 213 ? -8.314 5.339 17.290 1.00 59.19 213 MET A O 1
ATOM 1725 N N . LEU A 1 214 ? -8.587 4.226 19.201 1.00 56.12 214 LEU A N 1
ATOM 1726 C CA . LEU A 1 214 ? -7.690 5.065 20.001 1.00 56.12 214 LEU A CA 1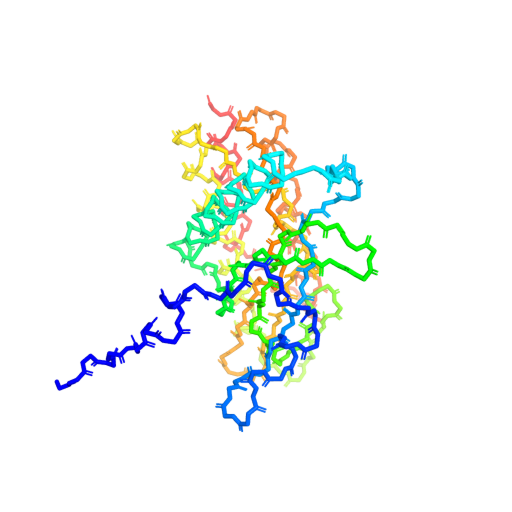
ATOM 1727 C C . LEU A 1 214 ? -6.191 4.898 19.651 1.00 56.12 214 LEU A C 1
ATOM 1729 O O . LEU A 1 214 ? -5.483 5.911 19.651 1.00 56.12 214 LEU A O 1
ATOM 1733 N N . PRO A 1 215 ? -5.665 3.696 19.320 1.00 56.72 215 PRO A N 1
ATOM 1734 C CA . PRO A 1 215 ? -4.242 3.538 18.997 1.00 56.72 215 PRO A CA 1
ATOM 1735 C C . PRO A 1 215 ? -3.819 4.177 17.664 1.00 56.72 215 PRO A C 1
ATOM 1737 O O . PRO A 1 215 ? -2.744 4.780 17.597 1.00 56.72 215 PRO A O 1
ATOM 1740 N N . SER A 1 216 ? -4.652 4.097 16.619 1.00 73.50 216 SER A N 1
ATOM 1741 C CA . SER A 1 216 ? -4.334 4.631 15.284 1.00 73.50 216 SER A CA 1
ATOM 1742 C C . SER A 1 216 ? -4.158 6.153 15.293 1.00 73.50 216 SER A C 1
ATOM 1744 O O . SER A 1 216 ? -3.185 6.673 14.745 1.00 73.50 216 SER A O 1
ATOM 1746 N N . MET A 1 217 ? -5.029 6.879 16.000 1.00 78.56 217 MET A N 1
ATOM 1747 C CA . MET A 1 217 ? -4.947 8.340 16.114 1.00 78.56 217 MET A CA 1
ATOM 1748 C C . MET A 1 217 ? -3.719 8.804 16.907 1.00 78.56 217 MET A C 1
ATOM 1750 O O . MET A 1 217 ? -3.163 9.865 16.621 1.00 78.56 217 MET A O 1
ATOM 1754 N N . LEU A 1 218 ? -3.246 8.014 17.879 1.00 81.50 218 LEU A N 1
ATOM 1755 C CA . LEU A 1 218 ? -1.988 8.298 18.574 1.00 81.50 218 LEU A CA 1
ATOM 1756 C C . LEU A 1 218 ? -0.774 8.107 17.651 1.00 81.50 218 LEU A C 1
ATOM 1758 O O . LEU A 1 218 ? 0.154 8.913 17.705 1.00 81.50 218 LEU A O 1
ATOM 1762 N N . ALA A 1 219 ? -0.769 7.068 16.809 1.00 83.56 219 ALA A N 1
ATOM 1763 C CA . ALA A 1 219 ? 0.299 6.838 15.834 1.00 83.56 219 ALA A CA 1
ATOM 1764 C C . ALA A 1 219 ? 0.394 7.987 14.818 1.00 83.56 219 ALA A C 1
ATOM 1766 O O . ALA A 1 219 ? 1.489 8.490 14.569 1.00 83.56 219 ALA A O 1
ATOM 1767 N N . ILE A 1 220 ? -0.750 8.474 14.326 1.00 88.62 220 ILE A N 1
ATOM 1768 C CA . ILE A 1 220 ? -0.809 9.618 13.405 1.00 88.62 220 ILE A CA 1
ATOM 1769 C C . ILE A 1 220 ? -0.276 10.891 14.071 1.00 88.62 220 ILE A C 1
ATOM 1771 O O . ILE A 1 220 ? 0.562 11.574 13.491 1.00 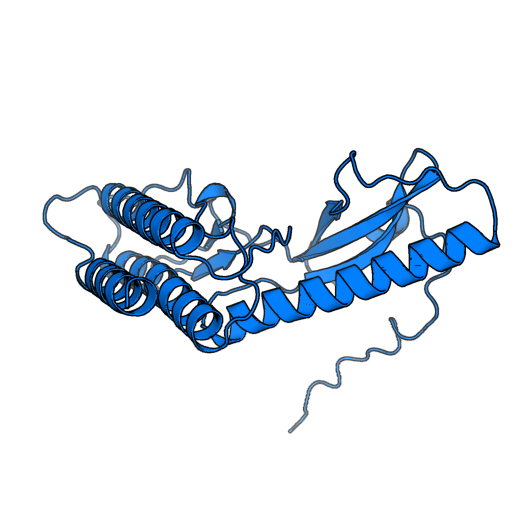88.62 220 ILE A O 1
ATOM 1775 N N . LYS A 1 221 ? -0.680 11.186 15.314 1.00 86.88 221 LYS A N 1
ATOM 1776 C CA . LYS A 1 221 ? -0.153 12.346 16.059 1.00 86.88 221 LYS A CA 1
ATOM 1777 C C . LYS A 1 221 ? 1.361 12.270 16.269 1.00 86.88 221 LYS A C 1
ATOM 1779 O O . LYS A 1 221 ? 2.055 13.274 16.140 1.00 86.88 221 LYS A O 1
ATOM 1784 N N . LYS A 1 222 ? 1.892 11.083 16.584 1.00 86.12 222 LYS A N 1
ATOM 1785 C CA . LYS A 1 222 ? 3.345 10.869 16.709 1.00 86.12 222 LYS A CA 1
ATOM 1786 C C . LYS A 1 222 ? 4.064 11.097 15.382 1.00 86.12 222 LYS A C 1
ATOM 1788 O O . LYS A 1 222 ? 5.137 11.693 15.374 1.00 86.12 222 LYS A O 1
ATOM 1793 N N . LEU A 1 223 ? 3.481 10.632 14.279 1.00 88.44 223 LEU A N 1
ATOM 1794 C CA . LEU A 1 223 ? 4.012 10.865 12.941 1.00 88.44 223 LEU A CA 1
ATOM 1795 C C . LEU A 1 223 ? 4.035 12.364 12.617 1.00 88.44 223 LEU A C 1
ATOM 1797 O O . LEU A 1 223 ? 5.066 12.884 12.208 1.00 88.44 223 LEU A O 1
ATOM 1801 N N . GLU A 1 224 ? 2.933 13.070 12.871 1.00 90.38 224 GLU A N 1
ATOM 1802 C CA . GLU A 1 224 ? 2.816 14.516 12.661 1.00 90.38 224 GLU A CA 1
ATOM 1803 C C . GLU A 1 224 ? 3.892 15.298 13.422 1.00 90.38 224 GLU A C 1
ATOM 1805 O O . GLU A 1 224 ? 4.551 16.156 12.836 1.00 90.38 224 GLU A O 1
ATOM 1810 N N . GLN A 1 225 ? 4.138 14.955 14.690 1.00 87.44 225 GLN A N 1
ATOM 1811 C CA . GLN A 1 225 ? 5.205 15.560 15.495 1.00 87.44 225 GLN A CA 1
ATOM 1812 C C . GLN A 1 225 ? 6.599 15.328 14.905 1.00 87.44 225 GLN A C 1
ATOM 1814 O O . GLN A 1 225 ? 7.434 16.223 14.957 1.00 87.44 225 GLN A O 1
ATOM 1819 N N . LYS A 1 226 ? 6.860 14.141 14.348 1.00 83.25 226 LYS A N 1
ATOM 1820 C CA . LYS A 1 226 ? 8.172 13.784 13.783 1.00 83.25 226 LYS A CA 1
ATOM 1821 C C . LYS A 1 226 ? 8.421 14.374 12.403 1.00 83.25 226 LYS A C 1
ATOM 1823 O O . LYS A 1 226 ? 9.570 14.597 12.054 1.00 83.25 226 LYS A O 1
ATOM 1828 N N . ILE A 1 227 ? 7.368 14.585 11.618 1.00 82.12 227 ILE A N 1
ATOM 1829 C CA . ILE A 1 227 ? 7.478 15.169 10.277 1.00 82.12 227 ILE A CA 1
ATOM 1830 C C . ILE A 1 227 ? 7.470 16.708 10.326 1.00 82.12 227 ILE A C 1
ATOM 1832 O O . ILE A 1 227 ? 7.984 17.353 9.415 1.00 82.12 227 ILE A O 1
ATOM 1836 N N . SER A 1 228 ? 6.882 17.300 11.369 1.00 67.75 228 SER A N 1
ATOM 1837 C CA . SER A 1 228 ? 6.811 18.760 11.544 1.00 67.75 228 SER A CA 1
ATOM 1838 C C . SER A 1 228 ? 7.996 19.359 12.316 1.00 67.75 228 SER A C 1
ATOM 1840 O O . SER A 1 228 ? 8.062 20.583 12.433 1.00 67.75 228 SER A O 1
ATOM 1842 N N . ALA A 1 229 ? 8.878 18.520 12.867 1.00 54.19 229 ALA A N 1
ATOM 1843 C CA . ALA A 1 229 ? 10.106 18.906 13.570 1.00 54.19 229 ALA A CA 1
ATOM 1844 C C . ALA A 1 229 ? 11.306 18.915 12.615 1.00 54.19 229 ALA A C 1
ATOM 1846 O O . ALA A 1 229 ? 12.160 19.814 12.777 1.00 54.19 229 ALA A O 1
#

pLDDT: mean 73.47, std 19.42, range [27.7, 95.19]

Sequence (229 aa):
MSQENIDYSAFTNRLEPYAAKPKLSTLSSNLVPYVVRSLVSKENLVNITNSPDKQIVYEQLVELGRQNSQHLEALKKHGINIPSYYFNTGTDDFGRTQLYCLTEKIRGYNLLQFRHLKSVSSTPFENVYNQLVTSLCGYYENRFKEQQPAMADITRLDQYVITTDQNDPKIYLIDTEVLLEKPSAQFGRRLTSELSSMSSLLEARFSQPGNYMLPSMLAIKKLEQKISA

Radius of gyration: 20.08 Å; chains: 1; bounding box: 42×50×55 Å

Foldseek 3Di:
DDDPPPPCVVVVPPPDQADAPVVVQPPDPPDFAWDKDFQDDPVNWDPDPDDVVSVVVQVVLVVVQVVLVVQVVLLVVLPAAAADKDWDWYAYPVRTITIMMIGGDDPFAQQLPDADDPVADCVLVLVQLLSVLLSVLVSLLVCLVVQHWHFQDQLDSRQWGWDDPSRHIHIYRNDSRGDTDTQDLVSLVVVLVSSVVSQVSSVVSDPDPDPRSVNSNVSSVVSSVSSVD

Secondary structure (DSSP, 8-state):
-------THHHHS---TT--GGGTTT--SSS--EEEEE-S-GGG-----SHHHHHHHHHHHHHHHHHHHHHHHHHHHTT-B---EEEEEEE-TTS-EEEEEEEE---SEETTT----TTS-SHHHHHHHHHHHHHHHHHHHHHHHTT--EESSTT-GGGEEEE--SSS-EEEE------EE---HHHHHHHHHHHHHHHHHHHTTSSSTT---HHHHHHHHHHHHHH--